Protein AF-A0A6D0ILK8-F1 (afdb_monomer)

Nearest PDB structures (foldseek):
  7r7j-assembly2_B  TM=9.935E-01  e=6.816E-37  Escherichia coli K-12
  7r7j-assembly1_A  TM=9.825E-01  e=2.940E-36  Escherichia coli K-12
  8h5y-assembly1_B  TM=9.331E-01  e=1.723E-33  Escherichia coli K-12
  6jde-assembly1_B  TM=9.363E-01  e=9.953E-33  Escherichia coli K-12
  8h5z-assembly2_A  TM=9.338E-01  e=3.205E-32  Escherichia coli K-12

InterPro domains:
  IPR011332 Zinc-binding ribosomal protein [SSF57829] (41-83)

Foldseek 3Di:
DQPVPPDDDDFDADADPVRHGLFTDFFAAPDWDADPVRDIDGHGDTLDFDADPPPRDTHGPPDQAGPPPRHGGDAPVNVLVVQVVDPQKDKAQFPDKDWDWDADPQGIKIKIWTAHPVGDIAIDMFHCPDPVSVVCCCVVPVSVFFRYRPDDQDDDHSVSCNVVCSRTDAASMWMWGDDPPHTDTDDGHHPDDDDDDHRPDDDD

Structure (mmCIF, N/CA/C/O backbone):
data_AF-A0A6D0ILK8-F1
#
_entry.id   AF-A0A6D0ILK8-F1
#
loop_
_atom_site.group_PDB
_atom_site.id
_atom_site.type_symbol
_atom_site.label_atom_id
_atom_site.label_alt_id
_atom_site.label_comp_id
_atom_site.label_asym_id
_atom_site.label_entity_id
_atom_site.label_seq_id
_atom_site.pdbx_PDB_ins_code
_atom_site.Cartn_x
_atom_site.Cartn_y
_atom_site.Cartn_z
_atom_site.occupancy
_atom_site.B_iso_or_equiv
_atom_site.auth_seq_id
_atom_site.auth_comp_id
_atom_site.auth_asym_id
_atom_site.auth_atom_id
_atom_site.pdbx_PDB_model_num
ATOM 1 N N . PHE A 1 1 ? 6.547 -0.003 -17.389 1.00 93.75 1 PHE A N 1
ATOM 2 C CA . PHE A 1 1 ? 8.018 -0.143 -17.449 1.00 93.75 1 PHE A CA 1
ATOM 3 C C . PHE A 1 1 ? 8.572 -0.410 -16.060 1.00 93.75 1 PHE A C 1
ATOM 5 O O . PHE A 1 1 ? 7.938 -0.011 -15.090 1.00 93.75 1 PHE A O 1
ATOM 12 N N . CYS A 1 2 ? 9.712 -1.094 -15.958 1.00 95.44 2 CYS A N 1
ATOM 13 C CA . CYS A 1 2 ? 10.433 -1.240 -14.693 1.00 95.44 2 CYS A CA 1
ATOM 14 C C . CYS A 1 2 ? 11.094 0.094 -14.301 1.00 95.44 2 CYS A C 1
ATOM 16 O O . CYS A 1 2 ? 11.883 0.601 -15.096 1.00 95.44 2 CYS A O 1
ATOM 18 N N . PRO A 1 3 ? 10.836 0.646 -13.103 1.00 93.94 3 PRO A N 1
ATOM 19 C CA . PRO A 1 3 ? 11.498 1.865 -12.634 1.00 93.94 3 PRO A CA 1
ATOM 20 C C . PRO A 1 3 ? 13.011 1.726 -12.437 1.00 93.94 3 PRO A C 1
ATOM 22 O O . PRO A 1 3 ? 13.712 2.726 -12.504 1.00 93.94 3 PRO A O 1
ATOM 25 N N . ALA A 1 4 ? 13.514 0.509 -12.197 1.00 94.25 4 ALA A N 1
ATOM 26 C CA . ALA A 1 4 ? 14.945 0.276 -12.006 1.00 94.25 4 ALA A CA 1
ATOM 27 C C . ALA A 1 4 ? 15.702 0.124 -13.332 1.00 94.25 4 ALA A C 1
ATOM 29 O O . ALA A 1 4 ? 16.722 0.769 -13.533 1.00 94.25 4 ALA A O 1
ATOM 30 N N . CYS A 1 5 ? 15.208 -0.723 -14.241 1.00 95.19 5 CYS A N 1
ATOM 31 C CA . CYS A 1 5 ? 15.956 -1.101 -15.446 1.00 95.19 5 CYS A CA 1
ATOM 32 C C . CYS A 1 5 ? 15.309 -0.703 -16.775 1.00 95.19 5 CYS A C 1
ATOM 34 O O . CYS A 1 5 ? 15.810 -1.062 -17.835 1.00 95.19 5 CYS A O 1
ATOM 36 N N . GLY A 1 6 ? 14.150 -0.046 -16.751 1.00 95.50 6 GLY A N 1
ATOM 37 C CA . GLY A 1 6 ? 13.453 0.380 -17.965 1.00 95.50 6 GLY A CA 1
ATOM 38 C C . GLY A 1 6 ? 12.778 -0.740 -18.767 1.00 95.50 6 GLY A C 1
ATOM 39 O O . GLY A 1 6 ? 12.096 -0.438 -19.739 1.00 95.50 6 GLY A O 1
ATOM 40 N N . PHE A 1 7 ? 12.877 -2.015 -18.368 1.00 96.81 7 PHE A N 1
ATOM 41 C CA . PHE A 1 7 ? 12.281 -3.126 -19.122 1.00 96.81 7 PHE A CA 1
ATOM 42 C C . PHE A 1 7 ? 10.752 -2.992 -19.292 1.00 96.81 7 PHE A C 1
ATOM 44 O O . PHE A 1 7 ? 10.008 -2.695 -18.339 1.00 96.81 7 PHE A O 1
ATOM 51 N N . ALA A 1 8 ? 10.272 -3.250 -20.511 1.00 95.81 8 ALA A N 1
ATOM 52 C CA . ALA A 1 8 ? 8.857 -3.274 -20.869 1.00 95.81 8 ALA A CA 1
ATOM 53 C C . ALA A 1 8 ? 8.210 -4.597 -20.421 1.00 95.81 8 ALA A C 1
ATOM 55 O O . ALA A 1 8 ? 8.185 -5.586 -21.144 1.00 95.81 8 ALA A O 1
ATOM 56 N N . ASN A 1 9 ? 7.711 -4.618 -19.185 1.00 95.94 9 ASN A N 1
ATOM 57 C CA . ASN A 1 9 ? 7.067 -5.794 -18.603 1.00 95.94 9 ASN A CA 1
ATOM 58 C C . ASN A 1 9 ? 5.689 -6.068 -19.218 1.00 95.94 9 ASN A C 1
ATOM 60 O O . ASN A 1 9 ? 4.945 -5.125 -19.492 1.00 95.94 9 ASN A O 1
ATOM 64 N N . THR A 1 10 ? 5.322 -7.349 -19.316 1.00 95.38 10 THR A N 1
ATOM 65 C CA . THR A 1 10 ? 3.972 -7.784 -19.702 1.00 95.38 10 THR A CA 1
ATOM 66 C C . THR A 1 10 ? 3.293 -8.447 -18.508 1.00 95.38 10 THR A C 1
ATOM 68 O O . THR A 1 10 ? 3.680 -9.533 -18.072 1.00 95.38 10 THR A O 1
ATOM 71 N N . PHE A 1 11 ? 2.270 -7.783 -17.969 1.00 95.19 11 PHE A N 1
ATOM 72 C CA . PHE A 1 11 ? 1.507 -8.246 -16.811 1.00 95.19 11 PHE A CA 1
ATOM 73 C C . PHE A 1 11 ? 0.012 -8.275 -17.109 1.00 95.19 11 PHE A C 1
ATOM 75 O O . PHE A 1 11 ? -0.487 -7.467 -17.889 1.00 95.19 11 PHE A O 1
ATOM 82 N N . TRP A 1 12 ? -0.714 -9.148 -16.409 1.00 94.75 12 TRP A N 1
ATOM 83 C CA . TRP A 1 12 ? -2.165 -9.033 -16.302 1.00 94.75 12 TRP A CA 1
ATOM 84 C C . TRP A 1 12 ? -2.543 -7.708 -15.630 1.00 94.75 12 TRP A C 1
ATOM 86 O O . TRP A 1 12 ? -1.909 -7.292 -14.654 1.00 94.75 12 TRP A O 1
ATOM 96 N N . GLY A 1 13 ? -3.594 -7.064 -16.127 1.00 94.19 13 GLY A N 1
ATOM 97 C CA . GLY A 1 13 ? -4.082 -5.796 -15.602 1.00 94.19 13 GLY A CA 1
ATOM 98 C C . GLY A 1 13 ? -5.417 -5.381 -16.205 1.00 94.19 13 GLY A C 1
ATOM 99 O O . GLY A 1 13 ? -6.002 -6.099 -17.014 1.00 94.19 13 GLY A O 1
ATOM 100 N N . LYS A 1 14 ? -5.896 -4.217 -15.778 1.00 94.38 14 LYS A N 1
ATOM 101 C CA . LYS A 1 14 ? -7.104 -3.556 -16.267 1.00 94.38 14 LYS A CA 1
ATOM 102 C C . LYS A 1 14 ? -6.731 -2.183 -16.798 1.00 94.38 14 LYS A C 1
ATOM 104 O O . LYS A 1 14 ? -5.982 -1.447 -16.152 1.00 94.38 14 LYS A O 1
ATOM 109 N N . THR A 1 15 ? -7.299 -1.829 -17.938 1.00 93.44 15 THR A N 1
ATOM 110 C CA . THR A 1 15 ? -7.186 -0.499 -18.532 1.00 93.44 15 THR A CA 1
ATOM 111 C C . THR A 1 15 ? -8.570 0.101 -18.715 1.00 93.44 15 THR A C 1
ATOM 113 O O . THR A 1 15 ? -9.569 -0.616 -18.812 1.00 93.44 15 THR A O 1
ATOM 116 N N . THR A 1 16 ? -8.632 1.423 -18.766 1.00 90.62 16 THR A N 1
ATOM 117 C CA . THR A 1 16 ? -9.786 2.151 -19.285 1.00 90.62 16 THR A CA 1
ATOM 118 C C . THR A 1 16 ? -9.932 1.904 -20.792 1.00 90.62 16 THR A C 1
ATOM 120 O O . THR A 1 16 ? -9.053 1.316 -21.431 1.00 90.62 16 THR A O 1
ATOM 123 N N . ALA A 1 17 ? -11.044 2.358 -21.377 1.00 91.94 17 ALA A N 1
ATOM 124 C CA . ALA A 1 17 ? -11.301 2.216 -22.813 1.00 91.94 17 ALA A CA 1
ATOM 125 C C . ALA A 1 17 ? -10.267 2.952 -23.690 1.00 91.94 17 ALA A C 1
ATOM 127 O O . ALA A 1 17 ? -9.957 2.495 -24.785 1.00 91.94 17 ALA A O 1
ATOM 128 N N . ASP A 1 18 ? -9.705 4.057 -23.197 1.00 91.62 18 ASP A N 1
ATOM 129 C CA . ASP A 1 18 ? -8.634 4.839 -23.829 1.00 91.62 18 ASP A CA 1
ATOM 130 C C . ASP A 1 18 ? -7.224 4.267 -23.582 1.00 91.62 18 ASP A C 1
ATOM 132 O O . ASP A 1 18 ? -6.240 4.832 -24.051 1.00 91.62 18 ASP A O 1
ATOM 136 N N . GLY A 1 19 ? -7.105 3.140 -22.871 1.00 86.38 19 GLY A N 1
ATOM 137 C CA . GLY A 1 19 ? -5.829 2.458 -22.628 1.00 86.38 19 GLY A CA 1
ATOM 138 C C . GLY A 1 19 ? -5.056 2.946 -21.400 1.00 86.38 19 GLY A C 1
ATOM 139 O O . GLY A 1 19 ? -3.963 2.444 -21.131 1.00 86.38 19 GLY A O 1
ATOM 14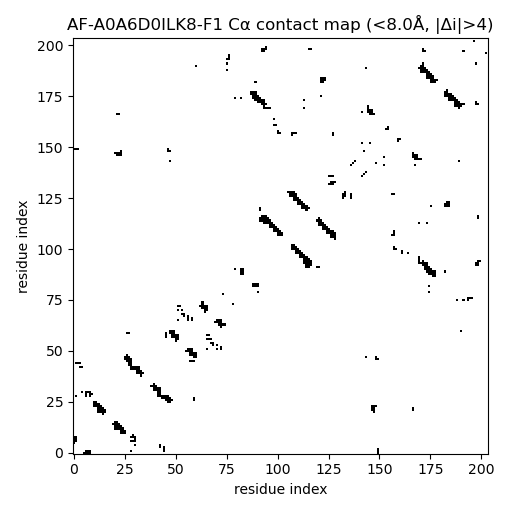0 N N . THR A 1 20 ? -5.613 3.870 -20.614 1.00 88.50 20 THR A N 1
ATOM 141 C CA . THR A 1 20 ? -5.023 4.303 -19.342 1.00 88.50 20 THR A CA 1
ATOM 142 C C . THR A 1 20 ? -5.071 3.165 -18.317 1.00 88.50 20 THR A C 1
ATOM 144 O O . THR A 1 20 ? -6.076 2.470 -18.166 1.00 88.50 20 THR A O 1
ATOM 147 N N . LEU A 1 21 ? -3.967 2.935 -17.602 1.00 89.81 21 LEU A N 1
ATOM 148 C CA . LEU A 1 21 ? -3.854 1.826 -16.655 1.00 89.81 21 LEU A CA 1
ATOM 149 C C . LEU A 1 21 ? -4.679 2.083 -15.384 1.00 89.81 21 LEU A C 1
ATOM 151 O O . LEU A 1 21 ? -4.457 3.073 -14.692 1.00 89.81 21 LEU A O 1
ATOM 155 N N . ILE A 1 22 ? -5.585 1.159 -15.054 1.00 91.06 22 ILE A N 1
ATOM 156 C CA . ILE A 1 22 ? -6.386 1.178 -13.819 1.00 91.06 22 ILE A CA 1
ATOM 157 C C . ILE A 1 22 ? -5.681 0.379 -12.717 1.00 91.06 22 ILE A C 1
ATOM 159 O O . ILE A 1 22 ? -5.600 0.812 -11.570 1.00 91.06 22 ILE A O 1
ATOM 163 N N . GLU A 1 23 ? -5.190 -0.815 -13.054 1.00 93.94 23 GLU A N 1
ATOM 164 C CA . GLU A 1 23 ? -4.586 -1.756 -12.107 1.00 93.94 23 GLU A CA 1
ATOM 165 C C . GLU A 1 23 ? -3.713 -2.765 -12.854 1.00 93.94 23 GLU A C 1
ATOM 167 O O . GLU A 1 23 ? -4.048 -3.164 -13.969 1.00 93.94 23 GLU A O 1
ATOM 172 N N . HIS A 1 24 ? -2.619 -3.226 -12.249 1.00 94.25 24 HIS A N 1
ATOM 173 C CA . HIS A 1 24 ? -1.888 -4.392 -12.748 1.00 94.25 24 HIS A CA 1
ATOM 174 C C . HIS A 1 24 ? -1.421 -5.297 -11.609 1.00 94.25 24 HIS A C 1
ATOM 176 O O . HIS A 1 24 ? -1.224 -4.863 -10.475 1.00 94.25 24 HIS A O 1
ATOM 182 N N . PHE A 1 25 ? -1.209 -6.568 -11.939 1.00 92.50 25 PHE A N 1
ATOM 183 C CA . PHE A 1 25 ? -0.941 -7.638 -10.971 1.00 92.50 25 PHE A CA 1
ATOM 184 C C . PHE A 1 25 ? 0.501 -8.165 -11.035 1.00 92.50 25 PHE A C 1
ATOM 186 O O . PHE A 1 25 ? 0.823 -9.216 -10.485 1.00 92.50 25 PHE A O 1
ATOM 193 N N . GLY A 1 26 ? 1.389 -7.436 -11.713 1.00 93.19 26 GLY A N 1
ATOM 194 C CA . GLY A 1 26 ? 2.818 -7.747 -11.747 1.00 93.19 26 GLY A CA 1
ATOM 195 C C . GLY A 1 26 ? 3.465 -7.634 -10.365 1.00 93.19 26 GLY A C 1
ATOM 196 O O . GLY A 1 26 ? 3.245 -6.648 -9.664 1.00 93.19 26 GLY A O 1
ATOM 197 N N . ARG A 1 27 ? 4.276 -8.632 -9.983 1.00 93.25 27 ARG A N 1
ATOM 198 C CA . ARG A 1 27 ? 4.974 -8.682 -8.680 1.00 93.25 27 ARG A CA 1
ATOM 199 C C . ARG A 1 27 ? 6.462 -8.333 -8.776 1.00 93.25 27 ARG A C 1
ATOM 201 O O . ARG A 1 27 ? 6.958 -7.571 -7.952 1.00 93.25 27 ARG A O 1
ATOM 208 N N . ARG A 1 28 ? 7.164 -8.816 -9.806 1.00 94.44 28 ARG A N 1
ATOM 209 C CA . ARG A 1 28 ? 8.604 -8.591 -10.040 1.00 94.4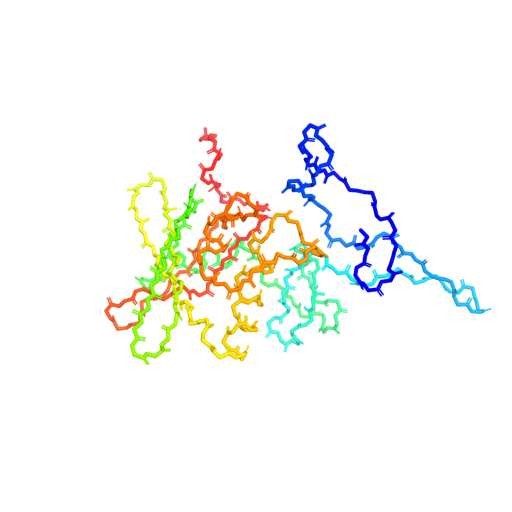4 28 ARG A CA 1
ATOM 210 C C . ARG A 1 28 ? 8.875 -8.292 -11.513 1.00 94.44 28 ARG A C 1
ATOM 212 O O . ARG A 1 28 ? 8.144 -8.772 -12.376 1.00 94.44 28 ARG A O 1
ATOM 219 N N . CYS A 1 29 ? 9.914 -7.509 -11.792 1.00 96.06 29 CYS A N 1
ATOM 220 C CA . CYS A 1 29 ? 10.396 -7.288 -13.152 1.00 96.06 29 CYS A CA 1
ATOM 221 C C . CYS A 1 29 ? 10.798 -8.607 -13.849 1.00 96.06 29 CYS A C 1
ATOM 223 O O . CYS A 1 29 ? 11.459 -9.459 -13.261 1.00 96.06 29 CYS A O 1
ATOM 225 N N . GLN A 1 30 ? 10.416 -8.760 -15.115 1.00 95.81 30 GLN A N 1
ATOM 226 C CA . GLN A 1 30 ? 10.742 -9.886 -16.000 1.00 95.81 30 GLN A CA 1
ATOM 227 C C . GLN A 1 30 ? 12.017 -9.648 -16.829 1.00 95.81 30 GLN A C 1
ATOM 229 O O . GLN A 1 30 ? 12.449 -10.539 -17.554 1.00 95.81 30 GLN A O 1
ATOM 234 N N . GLY A 1 31 ? 12.604 -8.451 -16.742 1.00 95.44 31 GLY A N 1
ATOM 235 C CA . GLY A 1 31 ? 13.839 -8.113 -17.442 1.00 95.44 31 GLY A CA 1
ATOM 236 C C . GLY A 1 31 ? 15.040 -8.845 -16.851 1.00 95.44 31 GLY A C 1
ATOM 237 O O . GLY A 1 31 ? 15.126 -9.021 -15.634 1.00 95.44 31 GLY A O 1
ATOM 238 N N . TRP A 1 32 ? 15.969 -9.231 -17.715 1.00 94.62 32 TRP A N 1
ATOM 239 C CA . TRP A 1 32 ? 17.253 -9.822 -17.364 1.00 94.62 32 TRP A CA 1
ATOM 240 C C . TRP A 1 32 ? 18.365 -9.141 -18.159 1.00 94.62 32 TRP A C 1
ATOM 242 O O . TRP A 1 32 ? 18.107 -8.541 -19.205 1.00 94.62 32 TRP A O 1
ATOM 252 N N . PHE A 1 33 ? 19.579 -9.227 -17.638 1.00 92.44 33 PHE A N 1
ATOM 253 C CA . PHE A 1 33 ? 20.797 -8.713 -18.254 1.00 92.44 33 PHE A CA 1
ATOM 254 C C . PHE A 1 33 ? 21.815 -9.846 -18.289 1.00 92.44 33 PHE A C 1
ATOM 256 O O . PHE A 1 33 ? 21.743 -10.760 -17.467 1.00 92.44 33 PHE A O 1
ATOM 263 N N . GLU A 1 34 ? 22.716 -9.803 -19.257 1.00 93.88 34 GLU A N 1
ATOM 264 C CA . GLU A 1 34 ? 23.834 -10.734 -19.375 1.00 93.88 34 GLU A CA 1
ATOM 265 C C . GLU A 1 34 ? 25.112 -9.921 -19.180 1.00 93.88 34 GLU A C 1
ATOM 267 O O . GLU A 1 34 ? 25.230 -8.845 -19.775 1.00 93.88 34 GLU A O 1
ATOM 272 N N . ASP A 1 35 ? 25.998 -10.374 -18.295 1.00 90.81 35 ASP A N 1
ATOM 273 C CA . ASP A 1 35 ? 27.327 -9.779 -18.151 1.00 90.81 35 ASP A CA 1
ATOM 274 C C . ASP A 1 35 ? 28.285 -10.283 -19.246 1.00 90.81 35 ASP A C 1
ATOM 276 O O . ASP A 1 35 ? 27.944 -11.161 -20.044 1.00 90.81 35 ASP A O 1
ATOM 280 N N . ASP A 1 36 ? 29.489 -9.709 -19.298 1.00 91.50 36 ASP A N 1
ATOM 281 C CA . ASP A 1 36 ? 30.505 -10.061 -20.299 1.00 91.50 36 ASP A CA 1
ATOM 282 C C . ASP A 1 36 ? 30.983 -11.527 -20.180 1.00 91.50 36 ASP A C 1
ATOM 284 O O . ASP A 1 36 ? 31.518 -12.082 -21.141 1.00 91.50 36 ASP A O 1
ATOM 288 N N . ASP A 1 37 ? 30.748 -12.170 -19.029 1.00 92.56 37 ASP A N 1
ATOM 289 C CA . ASP A 1 37 ? 31.074 -13.572 -18.750 1.00 92.56 37 ASP A CA 1
ATOM 290 C C . ASP A 1 37 ? 29.920 -14.536 -19.115 1.00 92.56 37 ASP A C 1
ATOM 292 O O . ASP A 1 37 ? 30.038 -15.755 -18.952 1.00 92.56 37 ASP A O 1
ATOM 296 N N . GLY A 1 38 ? 28.801 -14.018 -19.638 1.00 91.50 38 GLY A N 1
ATOM 297 C CA . GLY A 1 38 ? 27.624 -14.800 -20.023 1.00 91.50 38 GLY A CA 1
ATOM 298 C C . GLY A 1 38 ? 26.684 -15.144 -18.861 1.00 91.50 38 GLY A C 1
ATOM 299 O O . GLY A 1 38 ? 25.748 -15.937 -19.032 1.00 91.50 38 GLY A O 1
ATOM 300 N N . HIS A 1 39 ? 26.891 -14.583 -17.666 1.00 91.94 39 HIS A N 1
ATOM 301 C CA . HIS A 1 39 ? 25.982 -14.780 -16.542 1.00 91.94 39 HIS A CA 1
ATOM 302 C C . HIS A 1 39 ? 24.720 -13.947 -16.724 1.00 91.94 39 HIS A C 1
ATOM 304 O O . HIS A 1 39 ? 24.756 -12.728 -16.886 1.00 91.94 39 HIS A O 1
ATOM 310 N N . ARG A 1 40 ? 23.567 -14.615 -16.631 1.00 93.50 40 ARG A N 1
ATOM 311 C CA . ARG A 1 40 ? 22.262 -13.955 -16.685 1.00 93.50 40 ARG A CA 1
ATOM 312 C C . ARG A 1 40 ? 21.751 -13.619 -15.298 1.00 93.50 40 ARG A C 1
ATOM 314 O O . ARG A 1 40 ? 21.506 -14.516 -14.492 1.00 93.50 40 ARG A O 1
ATOM 321 N N . GLU A 1 41 ? 21.460 -12.345 -15.078 1.00 92.44 41 GLU A N 1
ATOM 322 C CA . GLU A 1 41 ? 20.827 -11.858 -13.860 1.00 92.44 41 GLU A CA 1
ATOM 323 C C . GLU A 1 41 ? 19.461 -11.236 -14.161 1.00 92.44 41 GLU A C 1
ATOM 325 O O . GLU A 1 41 ? 19.311 -10.365 -15.017 1.00 92.44 41 GLU A O 1
ATOM 330 N N . GLN A 1 42 ? 18.432 -11.675 -13.435 1.00 94.00 42 GLN A N 1
ATOM 331 C CA . GLN A 1 42 ? 17.108 -11.064 -13.499 1.00 94.00 42 GLN A CA 1
ATOM 332 C C . GLN A 1 42 ? 17.057 -9.815 -12.615 1.00 94.00 42 GLN A C 1
ATOM 334 O O . GLN A 1 42 ? 17.343 -9.895 -11.420 1.00 94.00 42 GLN A O 1
ATOM 339 N N . CYS A 1 43 ? 16.528 -8.717 -13.159 1.00 94.81 43 CYS A N 1
ATOM 340 C CA . CYS A 1 43 ? 16.219 -7.504 -12.408 1.00 94.81 43 CYS A CA 1
ATOM 341 C C . CYS A 1 43 ? 15.509 -7.821 -11.080 1.00 94.81 43 CYS A C 1
ATOM 343 O O . CYS A 1 43 ? 14.560 -8.615 -10.997 1.00 94.81 43 CYS A O 1
ATOM 345 N N . ASP A 1 44 ? 15.985 -7.204 -10.010 1.00 92.12 44 ASP A N 1
ATOM 346 C CA . ASP A 1 44 ? 15.532 -7.462 -8.650 1.00 92.12 44 ASP A CA 1
ATOM 347 C C . ASP A 1 44 ? 14.369 -6.562 -8.209 1.00 92.12 44 ASP A C 1
ATOM 349 O O . ASP A 1 44 ? 13.778 -6.813 -7.157 1.00 92.12 44 ASP A O 1
ATOM 353 N N . PHE A 1 45 ? 13.988 -5.582 -9.039 1.00 93.44 45 PHE A N 1
ATOM 354 C CA . PHE A 1 45 ? 12.891 -4.665 -8.757 1.00 93.44 45 PHE A CA 1
ATOM 355 C C . PHE A 1 45 ? 11.572 -5.408 -8.528 1.00 93.44 45 PHE A C 1
ATOM 357 O O . PHE A 1 45 ? 11.083 -6.157 -9.391 1.00 93.44 45 PHE A O 1
ATOM 364 N N . ARG A 1 46 ? 10.958 -5.138 -7.375 1.00 93.12 46 ARG A N 1
ATOM 365 C CA . ARG A 1 46 ? 9.660 -5.679 -6.980 1.00 93.12 46 ARG A CA 1
ATOM 366 C C . ARG A 1 46 ? 8.598 -4.591 -7.021 1.00 93.12 46 ARG A C 1
ATOM 368 O O . ARG A 1 46 ? 8.669 -3.578 -6.340 1.00 93.12 46 ARG A O 1
ATOM 375 N N . PHE A 1 47 ? 7.563 -4.849 -7.806 1.00 93.50 47 PHE A N 1
ATOM 376 C CA . PHE A 1 47 ? 6.333 -4.063 -7.808 1.00 93.50 47 PHE A CA 1
ATOM 377 C C . PHE A 1 47 ? 5.514 -4.323 -6.540 1.00 93.50 47 PHE A C 1
ATOM 379 O O . PHE A 1 47 ? 4.839 -3.431 -6.030 1.00 93.50 47 PHE A O 1
ATOM 386 N N . ARG A 1 48 ? 5.576 -5.554 -6.025 1.00 92.38 48 ARG A N 1
ATOM 387 C CA . ARG A 1 48 ? 4.884 -5.990 -4.815 1.00 92.38 48 ARG A CA 1
ATOM 388 C C . ARG A 1 48 ? 5.826 -6.833 -3.973 1.00 92.38 48 ARG A C 1
ATOM 390 O O . ARG A 1 48 ? 6.436 -7.770 -4.485 1.00 92.38 48 ARG A O 1
ATOM 397 N N . PHE A 1 49 ? 5.938 -6.502 -2.694 1.00 91.31 49 PHE A N 1
ATOM 398 C CA . PHE A 1 49 ? 6.861 -7.170 -1.792 1.00 91.31 49 PHE A CA 1
ATOM 399 C C . PHE A 1 49 ? 6.377 -7.118 -0.346 1.00 91.31 49 PHE A C 1
ATOM 401 O O . PHE A 1 49 ? 5.521 -6.311 0.015 1.00 91.31 49 PHE A O 1
ATOM 408 N N . LYS A 1 50 ? 6.977 -7.972 0.480 1.00 88.19 50 LYS A N 1
ATOM 409 C CA . LYS A 1 50 ? 6.966 -7.858 1.939 1.00 88.19 50 LYS A CA 1
ATOM 410 C C . LYS A 1 50 ? 8.391 -7.687 2.445 1.00 88.19 50 LYS A C 1
ATOM 412 O O . LYS A 1 50 ? 9.321 -8.273 1.890 1.00 88.19 50 LYS A O 1
ATOM 417 N N . ASN A 1 51 ? 8.562 -6.890 3.491 1.00 89.31 51 ASN A N 1
ATOM 418 C CA . ASN A 1 51 ? 9.876 -6.662 4.080 1.00 89.31 51 ASN A CA 1
ATOM 419 C C . ASN A 1 51 ? 10.233 -7.779 5.055 1.00 89.31 51 ASN A C 1
ATOM 421 O O . ASN A 1 51 ? 9.383 -8.285 5.790 1.00 89.31 51 ASN A O 1
ATOM 425 N N . CYS A 1 52 ? 11.509 -8.149 5.082 1.00 90.38 52 CYS A N 1
ATOM 426 C CA . CYS A 1 52 ? 12.025 -9.006 6.134 1.00 90.38 52 CYS A CA 1
ATOM 427 C C . CYS A 1 52 ? 12.027 -8.241 7.468 1.00 90.38 52 CYS A C 1
ATOM 429 O O . CYS A 1 52 ? 12.618 -7.165 7.534 1.00 90.38 52 CYS A O 1
ATOM 431 N N . PRO A 1 53 ? 11.471 -8.795 8.557 1.00 87.19 53 PRO A N 1
ATOM 432 C CA . PRO A 1 53 ? 11.486 -8.120 9.855 1.00 87.19 53 PRO A CA 1
ATOM 433 C C . PRO A 1 53 ? 12.894 -8.000 10.466 1.00 87.19 53 PRO A C 1
ATOM 435 O O . PRO A 1 53 ? 13.080 -7.231 11.402 1.00 87.19 53 PRO A O 1
ATOM 438 N N . GLN A 1 54 ? 13.878 -8.757 9.964 1.00 91.12 54 GLN A N 1
ATOM 439 C CA . GLN A 1 54 ? 15.240 -8.779 10.502 1.00 91.12 54 GLN A CA 1
ATOM 440 C C . GLN A 1 54 ? 16.214 -7.891 9.719 1.00 91.12 54 GLN A C 1
ATOM 442 O O . GLN A 1 54 ? 16.972 -7.144 10.326 1.00 91.12 54 GLN A O 1
ATOM 447 N N . CYS A 1 55 ? 16.217 -7.975 8.386 1.00 92.75 55 CYS A N 1
ATOM 448 C CA . CYS A 1 55 ? 17.158 -7.228 7.537 1.00 92.75 55 CYS A CA 1
ATOM 449 C C . CYS A 1 55 ? 16.484 -6.183 6.639 1.00 92.75 55 CYS A C 1
ATOM 451 O O . CYS A 1 55 ? 17.166 -5.497 5.889 1.00 92.75 55 CYS A O 1
ATOM 453 N N . ASN A 1 56 ? 15.153 -6.062 6.692 1.00 88.94 56 ASN A N 1
ATOM 454 C CA . ASN A 1 56 ? 14.357 -5.155 5.862 1.00 88.94 56 ASN A CA 1
ATOM 455 C C . ASN A 1 56 ? 14.453 -5.391 4.340 1.00 88.94 56 ASN A C 1
ATOM 457 O O . ASN A 1 56 ? 13.939 -4.592 3.564 1.00 88.94 56 ASN A O 1
ATOM 461 N N . ALA A 1 57 ? 15.048 -6.505 3.906 1.00 91.81 57 ALA A N 1
ATOM 462 C CA . ALA A 1 57 ? 15.087 -6.899 2.504 1.00 91.81 57 ALA A CA 1
ATOM 463 C C . ALA A 1 57 ? 13.681 -7.058 1.909 1.00 91.81 57 ALA A C 1
ATOM 465 O O . ALA A 1 57 ? 12.792 -7.657 2.532 1.00 91.81 57 ALA A O 1
ATOM 466 N N . GLU A 1 58 ? 13.506 -6.604 0.669 1.00 91.94 58 GLU A N 1
ATOM 467 C CA . GLU A 1 58 ? 12.276 -6.797 -0.096 1.00 91.94 58 GLU A CA 1
ATOM 468 C C . GLU A 1 58 ? 12.187 -8.240 -0.606 1.00 91.94 58 GLU A C 1
ATOM 470 O O . GLU A 1 58 ? 13.045 -8.736 -1.343 1.00 91.94 58 GLU A O 1
ATOM 475 N N . ASN A 1 59 ? 11.120 -8.931 -0.223 1.00 91.38 59 ASN A N 1
ATOM 476 C CA . ASN A 1 59 ? 10.865 -10.316 -0.591 1.00 91.38 59 ASN A CA 1
ATOM 477 C C . ASN A 1 59 ? 9.568 -10.434 -1.382 1.00 91.38 59 ASN A C 1
ATOM 479 O O . ASN A 1 59 ? 8.664 -9.616 -1.234 1.00 91.38 59 ASN A O 1
ATOM 483 N N . ASP A 1 60 ? 9.461 -11.475 -2.211 1.00 89.25 60 ASP A N 1
ATOM 484 C CA . ASP A 1 60 ? 8.177 -11.798 -2.836 1.00 89.25 60 ASP A CA 1
ATOM 485 C C . ASP A 1 60 ? 7.106 -11.997 -1.747 1.00 89.25 60 ASP A C 1
ATOM 487 O O . ASP A 1 60 ? 7.402 -12.534 -0.675 1.00 89.25 60 ASP A O 1
ATOM 491 N N . ILE A 1 61 ? 5.868 -11.566 -1.996 1.00 85.88 61 ILE A N 1
ATOM 492 C CA . ILE A 1 61 ? 4.776 -11.702 -1.019 1.00 85.88 61 ILE A CA 1
ATOM 493 C C . ILE A 1 61 ? 4.575 -13.177 -0.625 1.00 85.88 61 ILE A C 1
ATOM 495 O O . ILE A 1 61 ? 4.322 -13.469 0.547 1.00 85.88 61 ILE A O 1
ATOM 499 N N . ALA A 1 62 ? 4.796 -14.112 -1.554 1.00 84.81 62 ALA A N 1
ATOM 500 C CA . ALA A 1 62 ? 4.701 -15.551 -1.315 1.00 84.81 62 ALA A CA 1
ATOM 501 C C . ALA A 1 62 ? 5.988 -16.179 -0.736 1.00 84.81 62 ALA A C 1
ATOM 503 O O . ALA A 1 62 ? 6.007 -17.370 -0.418 1.00 84.81 62 ALA A O 1
ATOM 504 N N . ALA A 1 63 ? 7.077 -15.416 -0.574 1.00 89.50 63 ALA A N 1
ATOM 505 C CA . ALA A 1 63 ? 8.332 -15.950 -0.046 1.00 89.50 63 ALA A CA 1
ATOM 506 C C . ALA A 1 63 ? 8.164 -16.435 1.403 1.00 89.50 63 ALA A C 1
ATOM 508 O O . ALA A 1 63 ? 7.650 -15.715 2.259 1.00 89.50 63 ALA A O 1
ATOM 509 N N . ARG A 1 64 ? 8.637 -17.647 1.704 1.00 90.25 64 ARG A N 1
ATOM 510 C CA . ARG A 1 64 ? 8.631 -18.205 3.073 1.00 90.25 64 ARG A CA 1
ATOM 511 C C . ARG A 1 64 ? 9.896 -17.883 3.863 1.00 90.25 64 ARG A C 1
ATOM 513 O O . ARG A 1 64 ? 9.892 -17.950 5.086 1.00 90.25 64 ARG A O 1
ATOM 520 N N . ARG A 1 65 ? 10.983 -17.551 3.170 1.00 94.50 65 ARG A N 1
ATOM 521 C CA . ARG A 1 65 ? 12.281 -17.195 3.749 1.00 94.50 65 ARG A CA 1
ATOM 522 C C . ARG A 1 65 ? 12.812 -15.945 3.080 1.00 94.50 65 ARG A C 1
ATOM 524 O O . ARG A 1 65 ? 12.510 -15.686 1.914 1.00 94.50 65 ARG A O 1
ATOM 531 N N . CYS A 1 66 ? 13.570 -15.168 3.838 1.00 94.69 66 CYS A N 1
ATOM 532 C CA . CYS A 1 66 ? 14.217 -13.981 3.325 1.00 94.69 66 CYS A CA 1
ATOM 533 C C . CYS A 1 66 ? 15.317 -14.365 2.334 1.00 94.69 66 CYS A C 1
ATOM 535 O O . CYS A 1 66 ? 16.209 -15.131 2.681 1.00 94.69 66 CYS A O 1
ATOM 537 N N . ARG A 1 67 ? 15.315 -13.762 1.145 1.00 93.19 67 ARG A N 1
ATOM 538 C CA . ARG A 1 67 ? 16.343 -13.999 0.121 1.00 93.19 67 ARG A CA 1
ATOM 539 C C . ARG A 1 67 ? 17.757 -13.585 0.558 1.00 93.19 67 ARG A C 1
ATOM 541 O O . ARG A 1 67 ? 18.719 -14.104 0.019 1.00 93.19 67 ARG A O 1
ATOM 548 N N . GLU A 1 68 ? 17.867 -12.638 1.494 1.00 95.00 68 GLU A N 1
ATOM 549 C CA . GLU A 1 68 ? 19.158 -12.086 1.945 1.00 95.00 68 GLU A CA 1
ATOM 550 C C . GLU A 1 68 ? 19.698 -12.736 3.229 1.00 95.00 68 GLU A C 1
ATOM 552 O O . GLU A 1 68 ? 20.874 -13.068 3.286 1.00 95.00 68 GLU A O 1
ATOM 557 N N . CYS A 1 69 ? 18.867 -12.946 4.259 1.00 96.06 69 CYS A N 1
ATOM 558 C CA . CYS A 1 69 ? 19.317 -13.466 5.563 1.00 96.06 69 CYS A CA 1
ATOM 559 C C . CYS A 1 69 ? 18.770 -14.856 5.935 1.00 96.06 69 CYS A C 1
ATOM 561 O O . CYS A 1 69 ? 18.990 -15.310 7.052 1.00 96.06 69 CYS A O 1
ATOM 563 N N . ASP A 1 70 ? 18.020 -15.505 5.040 1.00 96.12 70 ASP A N 1
ATOM 564 C CA . ASP A 1 70 ? 17.382 -16.825 5.213 1.00 96.12 70 ASP A CA 1
ATOM 565 C C . ASP A 1 70 ? 16.377 -16.969 6.381 1.00 96.12 70 ASP A C 1
ATOM 567 O O . ASP A 1 70 ? 15.733 -18.011 6.553 1.00 96.12 70 ASP A O 1
ATOM 571 N N . THR A 1 71 ? 16.148 -15.902 7.155 1.00 95.00 71 THR A N 1
ATOM 572 C CA . THR A 1 71 ? 15.147 -15.876 8.227 1.00 95.00 71 THR A CA 1
ATOM 573 C C . THR A 1 71 ? 13.764 -16.231 7.694 1.00 95.00 71 THR A C 1
ATOM 575 O O . THR A 1 71 ? 13.322 -15.713 6.662 1.00 95.00 71 THR A O 1
ATOM 578 N N . VAL A 1 72 ? 13.064 -17.107 8.421 1.00 92.19 72 VAL A N 1
ATOM 579 C CA . VAL A 1 72 ? 11.678 -17.482 8.120 1.00 92.19 72 VAL A CA 1
ATOM 580 C C . VAL A 1 72 ? 10.806 -16.233 8.194 1.00 92.19 72 VAL A C 1
ATOM 582 O O . VAL A 1 72 ? 10.749 -15.554 9.219 1.00 92.19 72 VAL A O 1
ATOM 585 N N . LEU A 1 73 ? 10.149 -15.917 7.083 1.00 90.00 73 LEU A N 1
ATOM 586 C CA . LEU A 1 73 ? 9.226 -14.797 7.007 1.00 90.00 73 LEU A CA 1
ATOM 587 C C . LEU A 1 73 ? 7.907 -15.220 7.639 1.00 90.00 73 LEU A C 1
ATOM 589 O O . LEU A 1 73 ? 7.420 -16.321 7.389 1.00 90.00 73 LEU A O 1
ATOM 593 N N . VAL A 1 74 ? 7.343 -14.332 8.455 1.00 83.19 74 VAL A N 1
ATOM 594 C CA . VAL A 1 74 ? 6.068 -14.585 9.122 1.00 83.19 74 VAL A CA 1
ATOM 595 C C . VAL A 1 74 ? 4.991 -14.799 8.061 1.00 83.19 74 VAL A C 1
ATOM 597 O O . VAL A 1 74 ? 4.803 -13.965 7.169 1.00 83.19 74 VAL A O 1
ATOM 600 N N . ASP A 1 75 ? 4.312 -15.939 8.151 1.00 84.69 75 ASP A N 1
ATOM 601 C CA . ASP A 1 75 ? 3.171 -16.248 7.304 1.00 84.69 75 ASP A CA 1
ATOM 602 C C . ASP A 1 75 ? 1.961 -15.397 7.733 1.00 84.69 75 ASP A C 1
ATOM 604 O O . ASP A 1 75 ? 1.713 -15.255 8.939 1.00 84.69 75 ASP A O 1
ATOM 608 N N . PRO A 1 76 ? 1.205 -14.809 6.790 1.00 86.56 76 PRO A N 1
ATOM 609 C CA . PRO A 1 76 ? 0.013 -14.039 7.121 1.00 86.56 76 PRO A CA 1
ATOM 610 C C . PRO A 1 76 ? -1.001 -14.807 7.983 1.00 86.56 76 PRO A C 1
ATOM 612 O O . PRO A 1 76 ? -1.592 -14.196 8.873 1.00 86.56 76 PRO A O 1
ATOM 615 N N . ASP A 1 77 ? -1.174 -16.123 7.802 1.00 89.69 77 ASP A N 1
ATOM 616 C CA . ASP A 1 77 ? -2.097 -16.931 8.614 1.00 89.69 77 ASP A CA 1
ATOM 617 C C . ASP A 1 77 ? -1.623 -17.008 10.061 1.00 89.69 77 ASP A C 1
ATOM 619 O O . ASP A 1 77 ? -2.413 -16.827 10.991 1.00 89.69 77 ASP A O 1
ATOM 623 N N . ASP A 1 78 ? -0.330 -17.253 10.269 1.00 90.44 78 ASP A N 1
ATOM 624 C CA . ASP A 1 78 ? 0.249 -17.326 11.608 1.00 90.44 78 ASP A CA 1
ATOM 625 C C . ASP A 1 78 ? 0.176 -15.968 12.315 1.00 90.44 78 ASP A C 1
ATOM 627 O O . ASP A 1 78 ? -0.163 -15.909 13.501 1.00 90.44 78 ASP A O 1
ATOM 631 N N . MET A 1 79 ? 0.407 -14.873 11.584 1.00 90.88 79 MET A N 1
ATOM 632 C CA . MET A 1 79 ? 0.267 -13.511 12.103 1.00 90.88 79 MET A CA 1
ATOM 633 C C . MET A 1 79 ? -1.179 -13.201 12.509 1.00 90.88 79 MET A C 1
ATOM 635 O O . MET A 1 79 ? -1.418 -12.765 13.639 1.00 90.88 79 MET A O 1
ATOM 639 N N . LEU A 1 80 ? -2.153 -13.493 11.641 1.00 93.56 80 LEU A N 1
ATOM 640 C CA . LEU A 1 80 ? -3.575 -13.289 11.929 1.00 93.56 80 LEU A CA 1
ATOM 641 C C . LEU A 1 80 ? -4.031 -14.157 13.106 1.00 93.56 80 LEU A C 1
ATOM 643 O O . LEU A 1 80 ? -4.687 -13.672 14.027 1.00 93.56 80 LEU A O 1
ATOM 647 N N . LYS A 1 81 ? -3.631 -15.430 13.136 1.00 93.62 81 LYS A N 1
ATOM 648 C CA . LYS A 1 81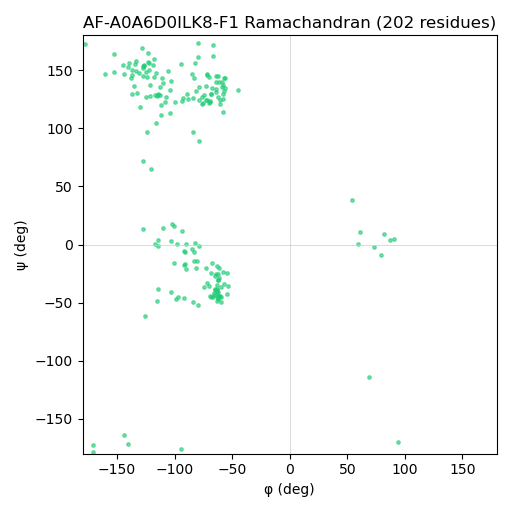 ? -3.942 -16.358 14.231 1.00 93.62 81 LYS A CA 1
ATOM 649 C C . LYS A 1 81 ? -3.330 -15.910 15.557 1.00 93.62 81 LYS A C 1
ATOM 651 O O . LYS A 1 81 ? -3.970 -16.059 16.598 1.00 93.62 81 LYS A O 1
ATOM 656 N N . ALA A 1 82 ? -2.107 -15.383 15.542 1.00 92.69 82 ALA A N 1
ATOM 657 C CA . ALA A 1 82 ? -1.469 -14.819 16.726 1.00 92.69 82 ALA A CA 1
ATOM 658 C C . ALA A 1 82 ? -2.209 -13.565 17.212 1.00 92.69 82 ALA A C 1
ATOM 660 O O . ALA A 1 82 ? -2.482 -13.454 18.406 1.00 92.69 82 ALA A O 1
ATOM 661 N N . ALA A 1 83 ? -2.597 -12.670 16.300 1.00 93.19 83 ALA A N 1
ATOM 662 C CA . ALA A 1 83 ? -3.379 -11.480 16.623 1.00 93.19 83 ALA A CA 1
ATOM 663 C C . ALA A 1 83 ? -4.747 -11.835 17.230 1.00 93.19 83 ALA A C 1
ATOM 665 O O . ALA A 1 83 ? -5.098 -11.300 18.275 1.00 93.19 83 ALA A O 1
ATOM 666 N N . LEU A 1 84 ? -5.468 -12.810 16.668 1.00 92.75 84 LEU A N 1
ATOM 667 C CA . LEU A 1 84 ? -6.769 -13.271 17.179 1.00 92.75 84 LEU A CA 1
ATOM 668 C C . LEU A 1 84 ? -6.716 -13.858 18.602 1.00 92.75 84 LEU A C 1
ATOM 670 O O . LEU A 1 84 ? -7.742 -13.949 19.271 1.00 92.75 84 LEU A O 1
ATOM 674 N N . ARG A 1 85 ? -5.539 -14.279 19.082 1.00 93.88 85 ARG A N 1
ATOM 675 C CA . ARG A 1 85 ? -5.352 -14.795 20.452 1.00 93.88 85 ARG A CA 1
ATOM 676 C C . ARG A 1 85 ? -5.152 -13.691 21.491 1.00 93.88 85 ARG A C 1
ATOM 678 O O . ARG A 1 85 ? -5.203 -13.969 22.689 1.00 93.88 85 ARG A O 1
ATOM 685 N N . LEU A 1 86 ? -4.882 -12.465 21.054 1.00 92.31 86 LEU 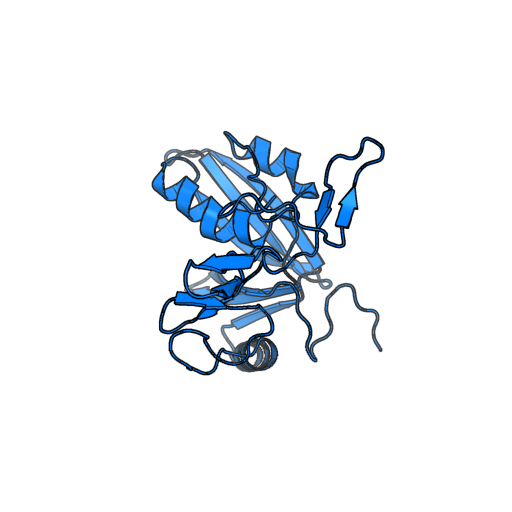A N 1
ATOM 686 C CA . LEU A 1 86 ? -4.574 -11.335 21.920 1.00 92.31 86 LEU A CA 1
ATOM 687 C C . LEU A 1 86 ? -5.854 -10.559 22.233 1.00 92.31 86 LEU A C 1
ATOM 689 O O . LEU A 1 86 ? -6.564 -10.125 21.334 1.00 92.31 86 LEU A O 1
ATOM 693 N N . LYS A 1 87 ? -6.134 -10.347 23.522 1.00 88.50 87 LYS A N 1
ATOM 694 C CA . LYS A 1 87 ? -7.335 -9.616 23.968 1.00 88.50 87 LYS A CA 1
ATOM 695 C C . LYS A 1 87 ? -7.306 -8.128 23.616 1.00 88.50 87 LYS A C 1
ATOM 697 O O . LYS A 1 87 ? -8.349 -7.493 23.553 1.00 88.50 87 LYS A O 1
ATOM 702 N N . ASP A 1 88 ? -6.115 -7.572 23.436 1.00 92.44 88 ASP A N 1
ATOM 703 C CA . ASP A 1 88 ? -5.876 -6.167 23.117 1.00 92.44 88 ASP A CA 1
ATOM 704 C C . ASP A 1 88 ? -5.539 -5.955 21.632 1.00 92.44 88 ASP A C 1
ATOM 706 O O . ASP A 1 88 ? -4.980 -4.917 21.263 1.00 92.44 88 ASP A O 1
ATOM 710 N N . ALA A 1 89 ? -5.846 -6.942 20.786 1.00 94.44 89 ALA A N 1
ATOM 711 C CA . ALA A 1 89 ? -5.739 -6.851 19.340 1.00 94.44 89 ALA A CA 1
ATOM 712 C C . ALA A 1 89 ? -7.121 -6.846 18.686 1.00 94.44 89 ALA A C 1
ATOM 714 O O . ALA A 1 89 ? -8.037 -7.545 19.108 1.00 94.44 89 ALA A O 1
ATOM 715 N N . LEU A 1 90 ? -7.232 -6.061 17.623 1.00 94.19 90 LEU A N 1
ATOM 716 C CA . LEU A 1 90 ? -8.366 -6.032 16.717 1.00 94.19 90 LEU A CA 1
ATOM 717 C C . LEU A 1 90 ? -7.880 -6.559 15.373 1.00 94.19 90 LEU A C 1
ATOM 719 O O . LEU A 1 90 ? -6.873 -6.080 14.852 1.00 94.19 90 LEU A O 1
ATOM 723 N N . VAL A 1 91 ? -8.595 -7.530 14.819 1.00 95.56 91 VAL A N 1
ATOM 724 C CA . VAL A 1 91 ? -8.362 -8.040 13.467 1.00 95.56 91 VAL A CA 1
ATOM 725 C C . VAL A 1 91 ? -9.609 -7.736 12.653 1.00 95.56 91 VAL A C 1
ATOM 727 O O . VAL A 1 91 ? -10.629 -8.399 12.820 1.00 95.56 91 VAL A O 1
ATOM 730 N N . LEU A 1 92 ? -9.529 -6.727 11.789 1.00 95.44 92 LEU A N 1
ATOM 731 C CA . LEU A 1 92 ? -10.588 -6.405 10.839 1.00 95.44 92 LEU A CA 1
ATOM 732 C C . LEU A 1 92 ? -10.373 -7.182 9.551 1.00 95.44 92 LEU A C 1
ATOM 734 O O . LEU A 1 92 ? -9.299 -7.127 8.946 1.00 95.44 92 LEU A O 1
ATOM 738 N N . ARG A 1 93 ? -11.430 -7.852 9.103 1.00 96.25 93 ARG A N 1
ATOM 739 C CA . ARG A 1 93 ? -11.532 -8.380 7.745 1.00 96.25 93 ARG A CA 1
ATOM 740 C C . ARG A 1 93 ? -12.036 -7.253 6.859 1.00 96.25 93 ARG A C 1
ATOM 742 O O . ARG A 1 93 ? -13.224 -6.953 6.842 1.00 96.25 93 ARG A O 1
ATOM 749 N N . CYS A 1 94 ? -11.109 -6.580 6.203 1.00 96.88 94 CYS A N 1
ATOM 750 C CA . CYS A 1 94 ? -11.362 -5.276 5.620 1.00 96.88 94 CYS A CA 1
ATOM 751 C C . CYS A 1 94 ? -12.176 -5.411 4.324 1.00 96.88 94 CYS A C 1
ATOM 753 O O . CYS A 1 94 ? -11.761 -6.076 3.373 1.00 96.88 94 CYS A O 1
ATOM 755 N N . SER A 1 95 ? -13.350 -4.786 4.308 1.00 95.69 95 SER A N 1
ATOM 756 C CA . SER A 1 95 ? -14.293 -4.762 3.183 1.00 95.69 95 SER A CA 1
ATOM 757 C C . SER A 1 95 ? -14.217 -3.457 2.388 1.00 95.69 95 SER A C 1
ATOM 759 O O . SER A 1 95 ? -14.696 -3.386 1.257 1.00 95.69 95 SER A O 1
ATOM 761 N N . GLY A 1 96 ? -13.598 -2.426 2.964 1.00 96.06 96 GLY A N 1
ATOM 762 C CA . GLY A 1 96 ? -13.458 -1.122 2.341 1.00 96.06 96 GLY A CA 1
ATOM 763 C C . GLY A 1 96 ? -12.663 -0.140 3.192 1.00 96.06 96 GLY A C 1
ATOM 764 O O . GLY A 1 96 ? -12.329 -0.390 4.351 1.00 96.06 96 GLY A O 1
ATOM 765 N N . MET A 1 97 ? -12.367 1.014 2.599 1.00 97.50 97 MET A N 1
ATOM 766 C CA . MET A 1 97 ? -11.759 2.137 3.302 1.00 97.50 97 MET A CA 1
ATOM 767 C C . MET A 1 97 ? -12.363 3.461 2.843 1.00 97.50 97 MET A C 1
ATOM 769 O O . MET A 1 97 ? -12.806 3.580 1.702 1.00 97.50 97 MET A O 1
ATOM 773 N N . SER A 1 98 ? -12.339 4.462 3.718 1.00 97.50 98 SER A N 1
ATOM 774 C CA . SER A 1 98 ? -12.702 5.842 3.402 1.00 97.50 98 SER A CA 1
ATOM 775 C C . SER A 1 98 ? -11.547 6.787 3.715 1.00 97.50 98 SER A C 1
ATOM 777 O O . SER A 1 98 ? -10.737 6.542 4.616 1.00 97.50 98 SER A O 1
ATOM 779 N N . LEU A 1 99 ? -11.473 7.874 2.951 1.00 98.19 99 LEU A N 1
ATOM 780 C CA . LEU A 1 99 ? -10.477 8.924 3.112 1.00 98.19 99 LEU A CA 1
ATOM 781 C C . LEU A 1 99 ? -11.158 10.208 3.572 1.00 98.19 99 LEU A C 1
ATOM 783 O O . LEU A 1 99 ? -12.191 10.606 3.039 1.00 98.19 99 LEU A O 1
ATOM 787 N N . GLN A 1 100 ? -10.559 10.869 4.554 1.00 98.12 100 GLN A N 1
ATOM 788 C CA . GLN A 1 100 ? -10.964 12.189 5.024 1.00 98.12 100 GLN A CA 1
ATOM 789 C C . GLN A 1 100 ? -9.717 13.036 5.202 1.00 98.12 100 GLN A C 1
ATOM 791 O O . GLN A 1 100 ? -8.727 12.564 5.756 1.00 98.12 100 GLN A O 1
ATOM 796 N N . HIS A 1 101 ? -9.750 14.288 4.774 1.00 98.00 101 HIS A N 1
ATOM 797 C CA . HIS A 1 101 ? -8.627 15.195 4.956 1.00 98.00 101 HIS A CA 1
ATOM 798 C C . HIS A 1 101 ? -9.040 16.445 5.717 1.00 98.00 101 HIS A C 1
ATOM 800 O O . HIS A 1 101 ? -10.221 16.756 5.863 1.00 98.00 101 HIS A O 1
ATOM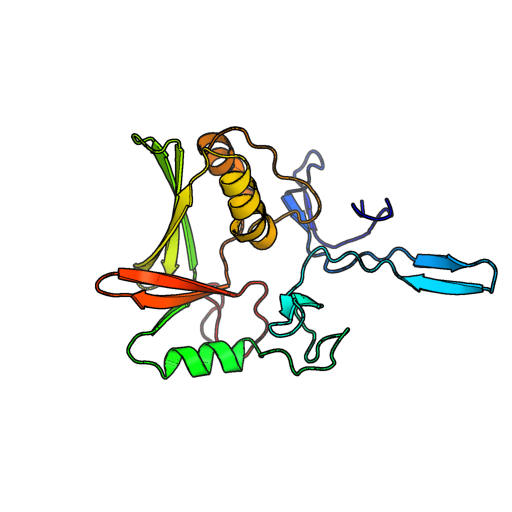 806 N N . GLY A 1 102 ? -8.041 17.172 6.192 1.00 97.25 102 GLY A N 1
ATOM 807 C CA . GLY A 1 102 ? -8.243 18.466 6.807 1.00 97.25 102 GLY A CA 1
ATOM 808 C C . GLY A 1 102 ? -6.926 19.170 7.064 1.00 97.25 102 GLY A C 1
ATOM 809 O O . GLY A 1 102 ? -5.851 18.719 6.665 1.00 97.25 102 GLY A O 1
ATOM 810 N N . HIS A 1 103 ? -7.025 20.287 7.767 1.00 97.38 103 HIS A N 1
ATOM 811 C CA . HIS A 1 103 ? -5.893 21.117 8.130 1.00 97.38 103 HIS A CA 1
ATOM 812 C C . HIS A 1 103 ? -6.054 21.566 9.582 1.00 97.38 103 HIS A C 1
ATOM 814 O O . HIS A 1 103 ? -7.169 21.800 10.043 1.00 97.38 103 HIS A O 1
ATOM 820 N N . ASP A 1 104 ? -4.951 21.648 10.315 1.00 96.56 104 ASP A N 1
ATOM 821 C CA . ASP A 1 104 ? -4.903 22.293 11.628 1.00 96.56 104 ASP A CA 1
ATOM 822 C C . ASP A 1 104 ? -3.591 23.083 11.761 1.00 96.56 104 ASP A C 1
ATOM 824 O O . ASP A 1 104 ? -2.853 23.226 10.788 1.00 96.56 104 ASP A O 1
ATOM 828 N N . GLU A 1 105 ? -3.281 23.609 12.945 1.00 95.69 105 GLU A N 1
ATOM 829 C CA . GLU A 1 105 ? -2.061 24.397 13.196 1.00 95.69 105 GLU A CA 1
ATOM 830 C C . GLU A 1 105 ? -0.759 23.671 12.810 1.00 95.69 105 GLU A C 1
ATOM 832 O O . GLU A 1 105 ? 0.253 24.307 12.526 1.00 95.69 105 GLU A O 1
ATOM 837 N N . LYS A 1 106 ? -0.771 22.332 12.780 1.00 92.94 106 LYS A N 1
ATOM 838 C CA . LYS A 1 106 ? 0.382 21.495 12.409 1.00 92.94 106 LYS A CA 1
ATOM 839 C C . LYS A 1 106 ? 0.384 21.116 10.925 1.00 92.94 106 LYS A C 1
ATOM 841 O O . LYS A 1 106 ? 1.153 20.240 10.523 1.00 92.94 106 LYS A O 1
ATOM 846 N N . GLY A 1 107 ? -0.474 21.745 10.130 1.00 96.12 107 GLY A N 1
ATOM 847 C CA . GLY A 1 107 ? -0.556 21.576 8.689 1.00 96.12 107 GLY A CA 1
ATOM 848 C C . GLY A 1 107 ? -1.579 20.539 8.232 1.00 96.12 107 GLY A C 1
ATOM 849 O O . GLY A 1 107 ? -2.394 20.017 9.006 1.00 96.12 107 GLY A O 1
ATOM 850 N N . GLU A 1 108 ? -1.504 20.225 6.942 1.00 97.81 108 GLU A N 1
ATOM 851 C CA . GLU A 1 108 ? -2.397 19.289 6.261 1.00 97.81 108 GLU A CA 1
ATOM 852 C C . GLU A 1 108 ? -2.272 17.852 6.797 1.00 97.81 108 GLU A C 1
ATOM 854 O O . GLU A 1 108 ? -1.195 17.375 7.189 1.00 97.81 108 GLU A O 1
ATOM 859 N N . TRP A 1 109 ? -3.395 17.137 6.818 1.00 98.25 109 TRP A N 1
ATOM 860 C CA . TRP A 1 109 ? -3.459 15.739 7.214 1.00 98.25 109 TRP A CA 1
ATOM 861 C C . TRP A 1 109 ? -4.494 14.949 6.415 1.00 98.25 109 TRP A C 1
ATOM 863 O O . TRP A 1 109 ? -5.505 15.486 5.968 1.00 98.25 109 TRP A O 1
ATOM 873 N N . LEU A 1 110 ? -4.257 13.641 6.321 1.00 98.38 110 LEU A N 1
ATOM 874 C CA . LEU A 1 110 ? -5.165 12.656 5.745 1.00 98.38 110 LEU A CA 1
ATOM 875 C C . LEU A 1 110 ? -5.424 11.550 6.772 1.00 98.38 110 LEU A C 1
ATOM 877 O O . LEU A 1 110 ? -4.492 10.973 7.333 1.00 98.38 110 LEU A O 1
ATOM 881 N N . LYS A 1 111 ? -6.695 11.275 7.042 1.00 98.31 111 LYS A N 1
ATOM 882 C CA . LYS A 1 111 ? -7.186 10.168 7.856 1.00 98.31 111 LYS A CA 1
ATOM 883 C C . LYS A 1 111 ? -7.743 9.097 6.928 1.00 98.31 111 LYS A C 1
ATOM 885 O O . LYS A 1 111 ? -8.527 9.397 6.030 1.00 98.31 111 LYS A O 1
ATOM 890 N N . ILE A 1 112 ? -7.356 7.858 7.189 1.00 98.44 112 ILE A N 1
ATOM 891 C CA . ILE A 1 112 ? -7.873 6.675 6.515 1.00 98.44 112 ILE A CA 1
ATOM 892 C C . ILE A 1 112 ? -8.601 5.842 7.550 1.00 98.44 112 ILE A C 1
ATOM 894 O O . ILE A 1 112 ? -8.036 5.550 8.603 1.00 98.44 112 ILE A O 1
ATOM 898 N N . THR A 1 113 ? -9.841 5.477 7.252 1.00 98.12 113 THR A N 1
ATOM 899 C CA . THR A 1 113 ? -10.641 4.581 8.087 1.00 98.12 113 THR A CA 1
ATOM 900 C C . THR A 1 113 ? -10.902 3.303 7.310 1.00 98.12 113 THR A C 1
ATOM 902 O O . THR A 1 113 ? -11.346 3.363 6.167 1.00 98.12 113 THR A O 1
ATOM 905 N N . TYR A 1 114 ? -10.610 2.164 7.923 1.00 98.12 114 TYR A N 1
ATOM 906 C CA . TYR A 1 114 ? -10.869 0.830 7.395 1.00 98.12 114 TYR A CA 1
ATOM 907 C C . TYR A 1 114 ? -12.089 0.250 8.090 1.00 98.12 114 TYR A C 1
ATOM 909 O O . TYR A 1 114 ? -12.228 0.427 9.300 1.00 98.12 114 TYR A O 1
ATOM 917 N N . TYR A 1 115 ? -12.922 -0.454 7.335 1.00 96.81 115 TYR A N 1
ATOM 918 C CA . TYR A 1 115 ? -14.170 -1.034 7.822 1.00 96.81 115 TYR A CA 1
ATOM 919 C C . TYR A 1 115 ? -14.195 -2.533 7.548 1.00 96.81 115 TYR A C 1
ATOM 921 O O . TYR A 1 115 ? -13.635 -2.985 6.543 1.00 96.81 115 TYR A O 1
ATOM 929 N N . ASP A 1 116 ? -14.848 -3.296 8.418 1.00 94.31 116 ASP A N 1
ATOM 930 C CA . ASP A 1 116 ? -15.245 -4.670 8.112 1.00 94.31 116 ASP A CA 1
ATOM 931 C C . ASP A 1 116 ? -16.687 -4.756 7.578 1.00 94.31 116 ASP A C 1
ATOM 933 O O . ASP A 1 116 ? -17.334 -3.750 7.285 1.00 94.31 116 ASP A O 1
ATOM 937 N N . GLU A 1 117 ? -17.168 -5.975 7.343 1.00 89.81 117 GLU A N 1
ATOM 938 C CA . GLU A 1 117 ? -18.537 -6.239 6.871 1.00 89.81 117 GLU A CA 1
ATOM 939 C C . GLU A 1 117 ? -19.601 -6.020 7.961 1.00 89.81 117 GLU A C 1
ATOM 941 O O . GLU A 1 117 ? -20.770 -5.821 7.634 1.00 89.81 117 GLU A O 1
ATOM 946 N N . ASP A 1 118 ? -19.200 -6.044 9.233 1.00 88.12 118 ASP A N 1
ATOM 947 C CA . ASP A 1 118 ? -20.083 -5.969 10.400 1.00 88.12 118 ASP A CA 1
ATOM 948 C C . ASP A 1 118 ? -20.167 -4.535 10.976 1.00 88.12 118 ASP A C 1
ATOM 950 O O . ASP A 1 118 ? -20.893 -4.280 11.939 1.00 88.12 118 ASP A O 1
ATOM 954 N N . GLY A 1 119 ? -19.458 -3.580 10.364 1.00 87.12 119 GLY A N 1
ATOM 955 C CA . GLY A 1 119 ? -19.466 -2.158 10.706 1.00 87.12 119 GLY A CA 1
ATOM 956 C C . GLY A 1 119 ? -18.412 -1.734 11.731 1.00 87.12 119 GLY A C 1
ATOM 957 O O . GLY A 1 119 ? -18.410 -0.569 12.130 1.00 87.12 119 GLY A O 1
ATOM 958 N N . ALA A 1 120 ? -17.513 -2.628 12.155 1.00 93.00 120 ALA A N 1
ATOM 959 C CA . ALA A 1 120 ? -16.378 -2.248 12.986 1.00 93.00 120 ALA A CA 1
ATOM 960 C C . ALA A 1 120 ? -15.347 -1.468 12.163 1.00 93.00 120 ALA A C 1
ATOM 962 O O . ALA A 1 120 ? -15.129 -1.737 10.978 1.00 93.00 120 ALA A O 1
ATOM 963 N N . ASP A 1 121 ? -14.688 -0.506 12.810 1.00 95.81 121 ASP A N 1
ATOM 964 C CA . ASP A 1 121 ? -13.726 0.365 12.152 1.00 95.81 121 ASP A CA 1
ATOM 965 C C . ASP A 1 121 ? -12.425 0.554 12.934 1.00 95.81 121 ASP A C 1
ATOM 967 O O . ASP A 1 121 ? -12.342 0.401 14.155 1.00 95.81 121 ASP A O 1
ATOM 971 N N . VAL A 1 122 ? -11.377 0.891 12.188 1.00 97.25 122 VAL A N 1
ATOM 972 C CA . VAL A 1 122 ? -10.127 1.409 12.736 1.00 97.25 122 VAL A CA 1
ATOM 973 C C . VAL A 1 122 ? -9.560 2.451 11.794 1.00 97.25 122 VAL A C 1
ATOM 975 O O . VAL A 1 122 ? -9.686 2.340 10.576 1.00 97.25 122 VAL A O 1
ATOM 978 N N . SER A 1 123 ? -8.889 3.461 12.342 1.00 97.06 123 SER A N 1
ATOM 979 C CA . SER A 1 123 ? -8.299 4.516 11.527 1.00 97.06 123 SER A CA 1
ATOM 980 C C . SER A 1 123 ? -6.826 4.758 11.815 1.00 97.06 123 SER A C 1
ATOM 982 O O . SER A 1 123 ? -6.326 4.526 12.916 1.00 97.06 123 SER A O 1
ATOM 984 N N . GLU A 1 124 ? -6.133 5.256 10.799 1.00 97.00 124 GLU A N 1
ATOM 985 C CA . GLU A 1 124 ? -4.792 5.820 10.897 1.00 97.00 124 GLU A CA 1
ATOM 986 C C . GLU A 1 124 ? -4.780 7.224 10.283 1.00 97.00 124 GLU A C 1
ATOM 988 O O . GLU A 1 124 ? -5.620 7.571 9.450 1.00 97.00 124 GLU A O 1
ATOM 993 N N . ARG A 1 125 ? -3.848 8.071 10.725 1.00 96.75 125 ARG A N 1
ATOM 994 C CA . ARG A 1 125 ? -3.741 9.459 10.264 1.00 96.75 125 ARG A CA 1
ATOM 995 C C . ARG A 1 125 ? -2.303 9.783 9.905 1.00 96.75 125 ARG A C 1
ATOM 997 O O . ARG A 1 125 ? -1.402 9.596 10.719 1.00 96.75 125 ARG A O 1
ATOM 1004 N N . PHE A 1 126 ? -2.124 10.358 8.724 1.00 97.81 126 PHE A N 1
ATOM 1005 C CA . PHE A 1 126 ? -0.853 10.855 8.222 1.00 97.81 126 PHE A CA 1
ATOM 1006 C C . PHE A 1 126 ? -0.867 12.378 8.172 1.00 97.81 126 PHE A C 1
ATOM 1008 O O . PHE A 1 126 ? -1.856 13.005 7.792 1.00 97.81 126 PHE A O 1
ATOM 1015 N N . ARG A 1 127 ? 0.250 12.980 8.573 1.00 97.75 127 ARG A N 1
ATOM 1016 C CA . ARG A 1 127 ? 0.536 14.390 8.301 1.00 97.75 127 ARG A CA 1
ATOM 1017 C C . ARG A 1 127 ? 1.159 14.498 6.915 1.00 97.75 127 ARG A C 1
ATOM 1019 O O . ARG A 1 127 ? 1.872 13.581 6.524 1.00 97.75 127 ARG A O 1
ATOM 1026 N N . LEU A 1 128 ? 0.894 15.589 6.199 1.00 97.62 128 LEU A N 1
ATOM 1027 C CA . LEU A 1 128 ? 1.353 15.797 4.815 1.00 97.62 128 LEU A CA 1
ATOM 1028 C C . LEU A 1 128 ? 2.089 17.138 4.627 1.00 97.62 128 LEU A C 1
ATOM 1030 O O . LEU A 1 128 ? 2.328 17.577 3.501 1.00 97.62 128 LEU A O 1
ATOM 1034 N N . GLN A 1 129 ? 2.466 17.790 5.728 1.00 95.81 129 GLN A N 1
ATOM 1035 C CA . GLN A 1 129 ? 3.030 19.137 5.712 1.00 95.81 129 GLN A CA 1
ATOM 1036 C C . GLN A 1 129 ? 4.511 19.147 5.326 1.00 95.81 129 GLN A C 1
ATOM 1038 O O . GLN A 1 129 ? 4.920 19.904 4.450 1.00 95.81 129 GLN A O 1
ATOM 1043 N N . THR A 1 130 ? 5.334 18.337 5.994 1.00 97.19 130 THR A N 1
ATOM 1044 C CA . THR A 1 130 ? 6.792 18.365 5.802 1.00 97.19 130 THR A CA 1
ATOM 1045 C C . THR A 1 130 ? 7.254 17.323 4.780 1.00 97.19 130 THR A C 1
ATOM 1047 O O . THR A 1 130 ? 6.600 16.290 4.626 1.00 97.19 130 THR A O 1
ATOM 1050 N N . PRO A 1 131 ? 8.412 17.514 4.118 1.00 97.38 131 PRO A N 1
ATOM 1051 C CA . PRO A 1 131 ? 8.942 16.527 3.176 1.00 97.38 131 PRO A CA 1
ATOM 1052 C C . PRO A 1 131 ? 9.090 15.127 3.787 1.00 97.38 131 PRO A C 1
ATOM 1054 O O . PRO A 1 131 ? 8.663 14.150 3.188 1.00 97.38 131 PRO A O 1
ATOM 1057 N N . ALA A 1 132 ? 9.592 15.026 5.023 1.00 97.38 132 ALA A N 1
ATOM 1058 C CA . ALA A 1 132 ? 9.727 13.744 5.717 1.00 97.38 132 ALA A CA 1
ATOM 1059 C C . ALA A 1 132 ? 8.372 13.058 5.968 1.00 97.38 132 ALA A C 1
ATOM 1061 O O . ALA A 1 132 ? 8.253 11.842 5.830 1.00 97.38 132 ALA A O 1
ATOM 1062 N N . GLN A 1 133 ? 7.340 13.837 6.305 1.00 97.31 133 GLN A N 1
ATOM 1063 C CA . GLN A 1 133 ? 5.979 13.330 6.475 1.00 97.31 133 GLN A CA 1
ATOM 1064 C C . GLN A 1 133 ? 5.396 12.819 5.152 1.00 97.31 133 GLN A C 1
ATOM 1066 O O . GLN A 1 133 ? 4.803 11.743 5.127 1.00 97.31 133 GLN A O 1
ATOM 1071 N N . ARG A 1 134 ? 5.619 13.549 4.051 1.00 97.50 134 ARG A N 1
ATOM 1072 C CA . ARG A 1 134 ? 5.210 13.131 2.702 1.00 97.50 134 ARG A CA 1
ATOM 1073 C C . ARG A 1 134 ? 5.911 11.842 2.277 1.00 97.50 134 ARG A C 1
ATOM 1075 O O . ARG A 1 134 ? 5.234 10.909 1.865 1.00 97.50 134 ARG A O 1
ATOM 1082 N N . THR A 1 135 ? 7.225 11.738 2.478 1.00 96.25 135 THR A N 1
ATOM 1083 C CA . THR A 1 135 ? 7.987 10.510 2.198 1.00 96.25 135 THR A CA 1
ATOM 1084 C C . THR A 1 135 ? 7.475 9.327 3.018 1.00 96.25 135 THR A C 1
ATOM 1086 O O . THR A 1 135 ? 7.271 8.241 2.477 1.00 96.25 135 THR A O 1
ATOM 1089 N N . ALA A 1 136 ? 7.224 9.523 4.317 1.00 96.06 136 ALA A N 1
ATOM 1090 C CA . ALA A 1 136 ? 6.672 8.473 5.171 1.00 96.06 136 ALA A CA 1
ATOM 1091 C C . ALA A 1 136 ? 5.273 8.041 4.705 1.00 96.06 136 ALA A C 1
ATOM 1093 O O . ALA A 1 136 ? 4.980 6.850 4.663 1.00 96.06 136 ALA A O 1
ATOM 1094 N N . PHE A 1 137 ? 4.421 8.988 4.309 1.00 97.19 137 PHE A N 1
ATOM 1095 C CA . PHE A 1 137 ? 3.105 8.695 3.746 1.00 97.19 137 PHE A CA 1
ATOM 1096 C C . PHE A 1 137 ? 3.201 7.904 2.434 1.00 97.19 137 PHE A C 1
ATOM 1098 O O . PHE A 1 137 ? 2.499 6.909 2.255 1.00 97.19 137 PHE A O 1
ATOM 1105 N N . GLU A 1 138 ? 4.107 8.280 1.533 1.00 95.50 138 GLU A N 1
ATOM 1106 C CA . GLU A 1 138 ? 4.316 7.535 0.294 1.00 95.50 138 GLU A CA 1
ATOM 1107 C C . GLU A 1 138 ? 4.762 6.096 0.563 1.00 95.50 138 GLU A C 1
ATOM 1109 O O . GLU A 1 138 ? 4.235 5.160 -0.039 1.00 95.50 138 GLU A O 1
ATOM 1114 N N . GLN A 1 139 ? 5.699 5.907 1.495 1.00 92.06 139 GLN A N 1
ATOM 1115 C CA . GLN A 1 139 ? 6.222 4.589 1.852 1.00 92.06 139 GLN A CA 1
ATOM 1116 C C . GLN A 1 139 ? 5.188 3.709 2.562 1.00 92.06 139 GLN A C 1
ATOM 1118 O O . GLN A 1 139 ? 5.060 2.532 2.229 1.00 92.06 139 GLN A O 1
ATOM 1123 N N . LEU A 1 140 ? 4.455 4.265 3.528 1.00 93.38 140 LEU A N 1
ATOM 1124 C CA . LEU A 1 140 ? 3.581 3.505 4.430 1.00 93.38 140 LEU A CA 1
ATOM 1125 C C . LEU A 1 140 ? 2.132 3.384 3.937 1.00 93.38 140 LEU A C 1
ATOM 1127 O O . LEU A 1 140 ? 1.385 2.536 4.440 1.00 93.38 140 LEU A O 1
ATOM 1131 N N . PHE A 1 141 ? 1.722 4.230 2.990 1.00 96.38 141 PHE A N 1
ATOM 1132 C CA . PHE A 1 141 ? 0.366 4.249 2.448 1.00 96.38 141 PHE A CA 1
ATOM 1133 C C . PHE A 1 141 ? 0.342 4.136 0.920 1.00 96.38 141 PHE A C 1
ATOM 1135 O O . PHE A 1 141 ? -0.161 3.148 0.401 1.00 96.38 141 PHE A O 1
ATOM 1142 N N . ILE A 1 142 ? 0.922 5.074 0.163 1.00 96.00 142 ILE A N 1
ATOM 1143 C CA . ILE A 1 142 ? 0.763 5.055 -1.308 1.00 96.00 142 ILE A CA 1
ATOM 1144 C C . ILE A 1 142 ? 1.347 3.787 -1.941 1.00 96.00 142 ILE A C 1
ATOM 1146 O O . ILE A 1 142 ? 0.680 3.153 -2.756 1.00 96.00 142 ILE A O 1
ATOM 1150 N N . ARG A 1 143 ? 2.566 3.380 -1.572 1.00 92.19 143 ARG A N 1
ATOM 1151 C CA . ARG A 1 143 ? 3.206 2.170 -2.119 1.00 92.19 143 ARG A CA 1
ATOM 1152 C C . ARG A 1 143 ? 2.407 0.880 -1.859 1.00 92.19 143 ARG A C 1
ATOM 1154 O O . ARG A 1 143 ? 2.194 0.138 -2.821 1.00 92.19 143 ARG A O 1
ATOM 1161 N N . PRO A 1 144 ? 1.947 0.580 -0.629 1.00 93.00 144 PRO A N 1
ATOM 1162 C CA . PRO A 1 144 ? 1.131 -0.615 -0.396 1.00 93.00 144 PRO A CA 1
ATOM 1163 C C . PRO A 1 144 ? -0.280 -0.524 -1.008 1.00 93.00 144 PRO A C 1
ATOM 1165 O O . PRO A 1 144 ? -0.791 -1.530 -1.518 1.00 93.00 144 PRO A O 1
ATOM 1168 N N . HIS A 1 145 ? -0.891 0.667 -1.013 1.00 96.81 145 HIS A N 1
ATOM 1169 C CA . HIS A 1 145 ? -2.283 0.854 -1.434 1.00 96.81 145 HIS A CA 1
ATOM 1170 C C . HIS A 1 145 ? -2.462 1.166 -2.918 1.00 96.81 145 HIS A C 1
ATOM 1172 O O . HIS A 1 145 ? -3.571 1.014 -3.408 1.00 96.81 145 HIS A O 1
ATOM 1178 N N . THR A 1 146 ? -1.445 1.580 -3.673 1.00 96.12 146 THR A N 1
ATOM 1179 C CA . THR A 1 146 ? -1.618 1.837 -5.115 1.00 96.12 146 THR A CA 1
ATOM 1180 C C . THR A 1 146 ? -1.982 0.557 -5.861 1.00 96.12 146 THR A C 1
ATOM 1182 O O . THR A 1 146 ? -1.411 -0.497 -5.589 1.00 96.12 146 THR A O 1
ATOM 1185 N N . ARG A 1 147 ? -2.898 0.631 -6.827 1.00 95.62 147 ARG A N 1
ATOM 1186 C CA . ARG A 1 147 ? -3.233 -0.437 -7.787 1.00 95.62 147 ARG A CA 1
ATOM 1187 C C . ARG A 1 147 ? -2.250 -0.517 -8.954 1.00 95.62 147 ARG A C 1
ATOM 1189 O O . ARG A 1 147 ? -2.211 -1.523 -9.659 1.00 95.62 147 ARG A O 1
ATOM 1196 N N . THR A 1 148 ? -1.429 0.515 -9.129 1.00 93.81 148 THR A N 1
ATOM 1197 C CA . THR A 1 148 ? -0.447 0.633 -10.210 1.00 93.81 148 THR A CA 1
ATOM 1198 C C . THR A 1 148 ? 0.972 0.782 -9.651 1.00 93.81 148 THR A C 1
ATOM 1200 O O . THR A 1 148 ? 1.580 1.850 -9.775 1.00 93.81 148 THR A O 1
ATOM 1203 N N . PRO A 1 149 ? 1.516 -0.241 -8.963 1.00 93.06 149 PRO A N 1
ATOM 1204 C CA . PRO A 1 149 ? 2.860 -0.163 -8.403 1.00 93.06 149 PRO A CA 1
ATOM 1205 C C . PRO A 1 149 ? 3.910 0.146 -9.479 1.00 93.06 149 PRO A C 1
ATOM 1207 O O . PRO A 1 149 ? 3.833 -0.303 -10.616 1.00 93.06 149 PRO A O 1
ATOM 1210 N N . GLY A 1 150 ? 4.921 0.938 -9.126 1.00 90.12 150 GLY A N 1
ATOM 1211 C CA . GLY A 1 150 ? 5.934 1.407 -10.078 1.00 90.12 150 GLY A CA 1
ATOM 1212 C C . GLY A 1 150 ? 5.494 2.581 -10.962 1.00 90.12 150 GLY A C 1
ATOM 1213 O O . GLY A 1 150 ? 6.348 3.185 -11.606 1.00 90.12 150 GLY A O 1
ATOM 1214 N N . ILE A 1 151 ? 4.211 2.963 -10.949 1.00 91.12 151 ILE A N 1
ATOM 1215 C CA . ILE A 1 151 ? 3.731 4.236 -11.500 1.00 91.12 151 ILE A CA 1
ATOM 1216 C C . ILE A 1 151 ? 3.448 5.182 -10.324 1.00 91.12 151 ILE A C 1
ATOM 1218 O O . ILE A 1 151 ? 2.547 4.903 -9.528 1.00 91.12 151 ILE A O 1
ATOM 1222 N N . PRO A 1 152 ? 4.207 6.282 -10.169 1.00 90.81 152 PRO A N 1
ATOM 1223 C CA . PRO A 1 152 ? 3.979 7.225 -9.081 1.00 90.81 152 PRO A CA 1
ATOM 1224 C C . PRO A 1 152 ? 2.590 7.864 -9.173 1.00 90.81 152 PRO A C 1
ATOM 1226 O O . PRO A 1 152 ? 2.242 8.454 -10.198 1.00 90.81 152 PRO A O 1
ATOM 1229 N N . LEU A 1 153 ? 1.824 7.793 -8.084 1.00 93.62 153 LEU A N 1
ATOM 1230 C CA . LEU A 1 153 ? 0.610 8.589 -7.928 1.00 93.62 153 LEU A CA 1
ATOM 1231 C C . LEU A 1 153 ? 1.038 10.046 -7.744 1.00 93.62 153 LEU A C 1
ATOM 1233 O O . LEU A 1 153 ? 1.810 10.350 -6.838 1.00 93.62 153 LEU A O 1
ATOM 1237 N N . ARG A 1 154 ? 0.583 10.943 -8.621 1.00 94.44 154 ARG A N 1
ATOM 1238 C CA . ARG A 1 154 ? 0.933 12.368 -8.554 1.00 94.44 154 ARG A CA 1
ATOM 1239 C C . ARG A 1 154 ? -0.060 13.090 -7.655 1.00 94.44 154 ARG A C 1
ATOM 1241 O O . ARG A 1 154 ? -1.261 13.016 -7.892 1.00 94.44 154 ARG A O 1
ATOM 1248 N N . TRP A 1 155 ? 0.437 13.792 -6.645 1.00 97.25 155 TRP A N 1
ATOM 1249 C CA . TRP A 1 155 ? -0.387 14.544 -5.703 1.00 97.25 155 TRP A CA 1
ATOM 1250 C C . TRP A 1 155 ? 0.398 15.729 -5.136 1.00 97.25 1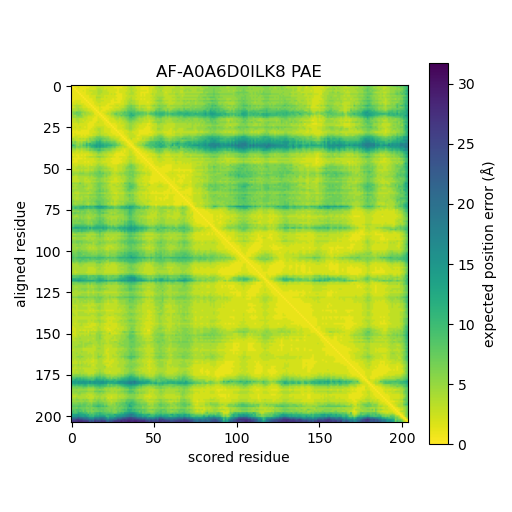55 TRP A C 1
ATOM 1252 O O . TRP A 1 155 ? 1.621 15.665 -4.990 1.00 97.25 155 TRP A O 1
ATOM 1262 N N . ILE A 1 156 ? -0.304 16.815 -4.821 1.00 96.31 156 ILE A N 1
ATOM 1263 C CA . ILE A 1 156 ? 0.249 17.995 -4.145 1.00 96.31 156 ILE A CA 1
ATOM 1264 C C . ILE A 1 156 ? -0.389 18.134 -2.762 1.00 96.31 156 ILE A C 1
ATOM 1266 O O . ILE A 1 156 ? 0.314 18.465 -1.806 1.00 96.31 156 ILE A O 1
ATOM 1270 N N . THR A 1 157 ? -1.680 17.834 -2.650 1.00 97.31 157 THR A N 1
ATOM 1271 C CA . THR A 1 157 ? -2.514 17.971 -1.450 1.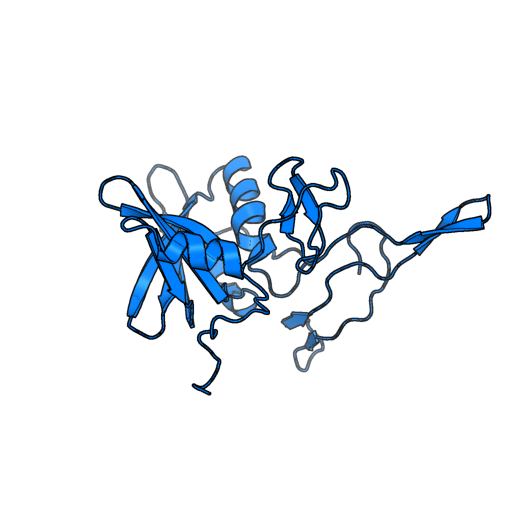00 97.31 157 THR A CA 1
ATOM 1272 C C . THR A 1 157 ? -3.253 16.672 -1.128 1.00 97.31 157 THR A C 1
ATOM 1274 O O . THR A 1 157 ? -3.316 15.741 -1.935 1.00 97.31 157 THR A O 1
ATOM 1277 N N . ALA A 1 158 ? -3.860 16.610 0.053 1.00 97.06 158 ALA A N 1
ATOM 1278 C CA . ALA A 1 158 ? -4.717 15.507 0.471 1.00 97.06 158 ALA A CA 1
ATOM 1279 C C . ALA A 1 158 ? -5.959 15.347 -0.423 1.00 97.06 158 ALA A C 1
ATOM 1281 O O . ALA A 1 158 ? -6.441 14.229 -0.617 1.00 97.06 158 ALA A O 1
ATOM 1282 N N . ALA A 1 159 ? -6.454 16.450 -0.992 1.00 97.19 159 ALA A N 1
ATOM 1283 C CA . ALA A 1 159 ? -7.589 16.442 -1.909 1.00 97.19 159 ALA A CA 1
ATOM 1284 C C . ALA A 1 159 ? -7.269 15.685 -3.210 1.00 97.19 159 ALA A C 1
ATOM 1286 O O . ALA A 1 159 ? -8.101 14.915 -3.687 1.00 97.19 159 ALA A O 1
ATOM 1287 N N . ASP A 1 160 ? -6.044 15.819 -3.733 1.00 97.50 160 ASP A N 1
ATOM 1288 C CA . ASP A 1 160 ? -5.607 15.097 -4.939 1.00 97.50 160 ASP A CA 1
ATOM 1289 C C . ASP A 1 160 ? -5.602 13.577 -4.727 1.00 97.50 160 ASP A C 1
ATOM 1291 O O . ASP A 1 160 ? -5.902 12.809 -5.643 1.00 97.50 160 ASP A O 1
ATOM 1295 N N . ILE A 1 161 ? -5.269 13.134 -3.509 1.00 97.12 161 ILE A N 1
ATOM 1296 C CA . ILE A 1 161 ? -5.274 11.716 -3.129 1.00 97.12 161 ILE A CA 1
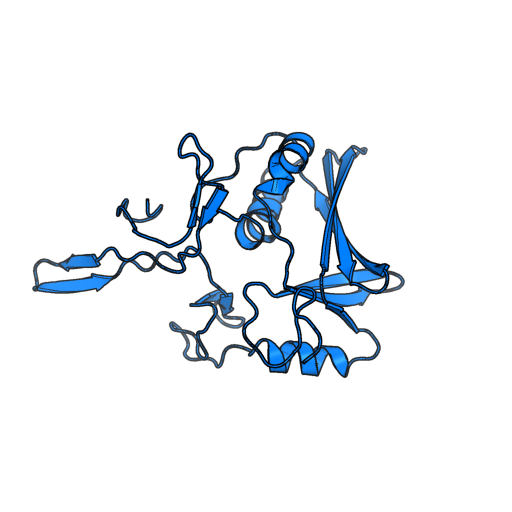ATOM 1297 C C . ILE A 1 161 ? -6.712 11.200 -3.063 1.00 97.12 161 ILE A C 1
ATOM 1299 O O . ILE A 1 161 ? -7.006 10.127 -3.590 1.00 97.12 161 ILE A O 1
ATOM 1303 N N . LEU A 1 162 ? -7.617 11.971 -2.452 1.00 96.00 162 LEU A N 1
ATOM 1304 C CA . LEU A 1 162 ? -9.031 11.611 -2.352 1.00 96.00 162 LEU A CA 1
ATOM 1305 C C . LEU A 1 162 ? -9.687 11.528 -3.739 1.00 96.00 162 LEU A C 1
ATOM 1307 O O . LEU A 1 162 ? -10.412 10.572 -4.014 1.00 96.00 162 LEU A O 1
ATOM 1311 N N . ALA A 1 163 ? -9.367 12.457 -4.643 1.00 96.56 163 ALA A N 1
ATOM 1312 C CA . ALA A 1 163 ? -9.831 12.430 -6.032 1.00 96.56 163 ALA A CA 1
ATOM 1313 C C . ALA A 1 163 ? -9.349 11.186 -6.805 1.00 96.56 163 ALA A C 1
ATOM 1315 O O . ALA A 1 163 ? -10.035 10.705 -7.705 1.00 96.56 163 ALA A O 1
ATOM 1316 N N . GLN A 1 164 ? -8.194 10.631 -6.428 1.00 95.56 164 GLN A N 1
ATOM 1317 C CA . GLN A 1 164 ? -7.586 9.453 -7.052 1.00 95.56 164 GLN A CA 1
ATOM 1318 C C . GLN A 1 164 ? -7.810 8.156 -6.259 1.00 95.56 164 GLN A C 1
ATOM 1320 O O . GLN A 1 164 ? -7.154 7.150 -6.532 1.00 95.56 164 GLN A O 1
ATOM 1325 N N . GLN A 1 165 ? -8.754 8.123 -5.310 1.00 94.69 165 GLN A N 1
ATOM 1326 C CA . GLN A 1 165 ? -8.972 6.952 -4.448 1.00 94.69 165 GLN A CA 1
ATOM 1327 C C . GLN A 1 165 ? -9.289 5.653 -5.209 1.00 94.69 165 GLN A C 1
ATOM 1329 O O . GLN A 1 165 ? -9.029 4.568 -4.699 1.00 94.69 165 GLN A O 1
ATOM 1334 N N . ALA A 1 166 ? -9.811 5.740 -6.437 1.00 93.06 166 ALA A N 1
ATOM 1335 C CA . ALA A 1 166 ? -10.068 4.576 -7.286 1.00 93.06 166 ALA A CA 1
ATOM 1336 C C . ALA A 1 166 ? -8.779 3.836 -7.696 1.00 93.06 166 ALA A C 1
ATOM 1338 O O . ALA A 1 166 ? -8.804 2.623 -7.901 1.00 93.06 166 ALA A O 1
ATOM 1339 N N . LEU A 1 167 ? -7.646 4.548 -7.757 1.00 94.69 167 LEU A N 1
ATOM 1340 C CA . LEU A 1 167 ? -6.314 3.974 -7.981 1.00 94.69 167 LEU A CA 1
ATOM 1341 C C . LEU A 1 167 ? -5.727 3.352 -6.711 1.00 94.69 167 LEU A C 1
ATOM 1343 O O . LEU A 1 167 ? -4.622 2.813 -6.746 1.00 94.69 167 LEU A O 1
ATOM 1347 N N . LEU A 1 168 ? -6.444 3.423 -5.590 1.00 96.75 168 LEU A N 1
ATOM 1348 C CA . LEU A 1 168 ? -6.054 2.819 -4.332 1.00 96.75 168 LEU A CA 1
ATOM 1349 C C . LEU A 1 168 ? -6.899 1.570 -4.050 1.00 96.75 168 LEU A C 1
ATOM 1351 O O . LEU A 1 168 ? -8.062 1.445 -4.446 1.00 96.75 168 LEU A O 1
ATOM 1355 N N . ARG A 1 169 ? -6.298 0.618 -3.346 1.00 95.94 169 ARG A N 1
ATOM 1356 C CA . ARG A 1 169 ? -6.944 -0.580 -2.814 1.00 95.94 169 ARG A CA 1
ATOM 1357 C C . ARG A 1 169 ? -6.884 -0.560 -1.295 1.00 95.94 169 ARG A C 1
ATOM 1359 O O . ARG A 1 169 ? -5.921 -0.065 -0.712 1.00 95.94 169 ARG A O 1
ATOM 1366 N N . HIS A 1 170 ? -7.905 -1.124 -0.668 1.00 96.88 170 HIS A N 1
ATOM 1367 C CA . HIS A 1 170 ? -7.864 -1.436 0.753 1.00 96.88 170 HIS A CA 1
ATOM 1368 C C . HIS A 1 170 ? -7.129 -2.777 0.965 1.00 96.88 170 HIS A C 1
ATOM 1370 O O . HIS A 1 170 ? -7.048 -3.581 0.031 1.00 96.88 170 HIS A O 1
ATOM 1376 N N . PRO A 1 171 ? -6.562 -3.019 2.157 1.00 96.69 171 PRO A N 1
ATOM 1377 C CA . PRO A 1 171 ? -6.032 -4.333 2.518 1.00 96.69 171 PRO A CA 1
ATOM 1378 C C . PRO A 1 171 ? -7.153 -5.375 2.627 1.00 96.69 171 PRO A C 1
ATOM 1380 O O . PRO A 1 171 ? -8.317 -5.015 2.785 1.00 96.69 171 PRO A O 1
ATOM 1383 N N . ASP A 1 172 ? -6.796 -6.656 2.594 1.00 96.19 172 ASP A N 1
ATOM 1384 C CA . ASP A 1 172 ? -7.694 -7.775 2.904 1.00 96.19 172 ASP A CA 1
ATOM 1385 C C . ASP A 1 172 ? -7.940 -7.882 4.420 1.00 96.19 172 ASP A C 1
ATOM 1387 O O . ASP A 1 172 ? -9.054 -8.162 4.865 1.00 96.19 172 ASP A O 1
ATOM 1391 N N . PHE A 1 173 ? -6.909 -7.603 5.227 1.00 96.50 173 PHE A N 1
ATOM 1392 C CA . PHE A 1 173 ? -7.000 -7.563 6.689 1.00 96.50 173 PHE A CA 1
ATOM 1393 C C . PHE A 1 173 ? -6.249 -6.371 7.277 1.00 96.50 173 PHE A C 1
ATOM 1395 O O . PHE A 1 173 ? -5.179 -5.991 6.798 1.00 96.50 173 PHE A O 1
ATOM 1402 N N . VAL A 1 174 ? -6.775 -5.825 8.371 1.00 97.19 174 VAL A N 1
ATOM 1403 C CA . VAL A 1 174 ? -6.096 -4.815 9.190 1.00 97.19 174 VAL A CA 1
ATOM 1404 C C . VAL A 1 174 ? -5.967 -5.342 10.606 1.00 97.19 174 VAL A C 1
ATOM 1406 O O . VAL A 1 174 ? -6.958 -5.736 11.216 1.00 97.19 174 VAL A O 1
ATOM 1409 N N . VAL A 1 175 ? -4.752 -5.323 11.145 1.00 96.31 175 VAL A N 1
ATOM 1410 C CA . VAL A 1 175 ? -4.502 -5.644 12.550 1.00 96.31 175 VAL A CA 1
ATOM 1411 C C . VAL A 1 175 ? -4.167 -4.366 13.295 1.00 96.31 175 VAL A C 1
ATOM 1413 O O . VAL A 1 175 ? -3.248 -3.632 12.924 1.00 96.31 175 VAL A O 1
ATOM 1416 N N . ALA A 1 176 ? -4.891 -4.115 14.377 1.00 96.56 176 ALA A N 1
ATOM 1417 C CA . ALA A 1 176 ? -4.665 -2.999 15.275 1.00 96.56 176 ALA A CA 1
ATOM 1418 C C . ALA A 1 176 ? -4.446 -3.480 16.711 1.00 96.56 176 ALA A C 1
ATOM 1420 O O . ALA A 1 176 ? -4.850 -4.575 17.096 1.00 96.56 176 ALA A O 1
ATOM 1421 N N . ARG A 1 177 ? -3.780 -2.652 17.515 1.00 95.19 177 ARG A N 1
ATOM 1422 C CA . ARG A 1 177 ? -3.559 -2.892 18.946 1.00 95.19 177 ARG A CA 1
ATOM 1423 C C . ARG A 1 177 ? -4.088 -1.733 19.764 1.00 95.19 177 ARG A C 1
ATOM 1425 O O . ARG A 1 177 ? -3.969 -0.581 19.346 1.00 95.19 177 ARG A O 1
ATOM 1432 N N . MET A 1 178 ? -4.634 -2.037 20.932 1.00 92.81 178 MET A N 1
ATOM 1433 C CA . MET A 1 178 ? -5.071 -1.014 21.869 1.00 92.81 178 MET A CA 1
ATOM 1434 C C . MET A 1 178 ? -3.846 -0.285 22.437 1.00 92.81 178 MET A C 1
ATOM 1436 O O . MET A 1 178 ? -2.941 -0.902 22.998 1.00 92.81 178 MET A O 1
ATOM 1440 N N . LYS A 1 179 ? -3.801 1.040 22.291 1.00 91.06 179 LYS A N 1
ATOM 1441 C CA . LYS A 1 179 ? -2.780 1.910 22.882 1.00 91.06 179 LYS A CA 1
ATOM 1442 C C . LYS A 1 179 ? -3.471 2.972 23.732 1.00 91.06 179 LYS A C 1
ATOM 1444 O O . LYS A 1 179 ? -3.937 3.994 23.231 1.00 91.06 179 LYS A O 1
ATOM 1449 N N . GLY A 1 180 ? -3.539 2.719 25.037 1.00 89.38 180 GLY A N 1
ATOM 1450 C CA . GLY A 1 180 ? -4.357 3.519 25.945 1.00 89.38 180 GLY A CA 1
ATOM 1451 C C . GLY A 1 180 ? -5.839 3.281 25.663 1.00 89.38 180 GLY A C 1
ATOM 1452 O O . GLY A 1 180 ? -6.323 2.177 25.869 1.00 89.38 180 GLY A O 1
ATOM 1453 N N . GLN A 1 181 ? -6.535 4.310 25.183 1.00 86.62 181 GLN A N 1
ATOM 1454 C CA . GLN A 1 181 ? -7.975 4.277 24.882 1.00 86.62 181 GLN A CA 1
ATOM 1455 C C . GLN A 1 181 ? -8.275 4.160 23.374 1.00 86.62 181 GLN A C 1
ATOM 1457 O O . GLN A 1 181 ? -9.432 4.219 22.975 1.00 86.62 181 GLN A O 1
ATOM 1462 N N . TYR A 1 182 ? -7.247 4.043 22.523 1.00 89.31 182 TYR A N 1
ATOM 1463 C CA . TYR A 1 182 ? -7.403 4.107 21.069 1.00 89.31 182 TYR A CA 1
ATOM 1464 C C . TYR A 1 182 ? -6.778 2.902 20.372 1.00 89.31 182 TYR A C 1
ATOM 1466 O O . TYR A 1 182 ? -5.707 2.428 20.758 1.00 89.31 182 TYR A O 1
ATOM 1474 N N . TRP A 1 183 ? -7.410 2.457 19.288 1.00 93.00 183 TRP A N 1
ATOM 1475 C CA . TRP A 1 183 ? -6.840 1.472 18.379 1.00 93.00 183 TRP A CA 1
ATOM 1476 C C . TRP A 1 183 ? -5.754 2.100 17.507 1.00 93.00 183 TRP A C 1
ATOM 1478 O O . TRP A 1 183 ? -5.968 3.125 16.862 1.00 93.00 183 TRP A O 1
ATOM 1488 N N . GLN A 1 184 ? -4.587 1.465 17.466 1.00 94.62 184 GLN A N 1
ATOM 1489 C CA . GLN A 1 184 ? -3.493 1.827 16.575 1.00 94.62 184 GLN A CA 1
ATOM 1490 C C . GLN A 1 184 ? -3.293 0.724 15.538 1.00 94.62 184 GLN A C 1
ATOM 1492 O O . GLN A 1 184 ? -2.963 -0.405 15.907 1.00 94.62 184 GLN A O 1
ATOM 1497 N N . VAL A 1 185 ? -3.436 1.059 14.252 1.00 96.50 185 VAL A N 1
ATOM 1498 C CA . VAL A 1 185 ? -3.091 0.157 13.141 1.00 96.50 185 VAL A CA 1
ATOM 1499 C C . VAL A 1 185 ? -1.620 -0.246 13.251 1.00 96.50 185 VAL A C 1
ATOM 1501 O O . VAL A 1 185 ? -0.741 0.599 13.439 1.00 96.50 185 VAL A O 1
ATOM 1504 N N . ARG A 1 186 ? -1.364 -1.551 13.175 1.00 93.88 186 ARG A N 1
ATOM 1505 C CA . ARG A 1 186 ? -0.026 -2.144 13.239 1.00 93.88 186 ARG A CA 1
ATOM 1506 C C . ARG A 1 186 ? 0.343 -2.824 11.937 1.00 93.88 186 ARG A C 1
ATOM 1508 O O . ARG A 1 186 ? 1.414 -2.546 11.422 1.00 93.88 186 ARG A O 1
ATOM 1515 N N . GLU A 1 187 ? -0.555 -3.647 11.408 1.00 93.06 187 GLU A N 1
ATOM 1516 C CA . GLU A 1 187 ? -0.311 -4.410 10.187 1.00 93.06 187 GLU A CA 1
ATOM 1517 C C . GLU A 1 187 ? -1.472 -4.268 9.210 1.00 93.06 187 GLU A C 1
ATOM 1519 O O . GLU A 1 187 ? -2.636 -4.144 9.603 1.00 93.06 187 GLU A O 1
ATOM 1524 N N . LYS A 1 188 ? -1.136 -4.299 7.923 1.00 94.88 188 LYS A N 1
ATOM 1525 C CA . LYS A 1 188 ? -2.077 -4.286 6.803 1.00 94.88 188 LYS A CA 1
ATOM 1526 C C . LYS A 1 188 ? -1.683 -5.418 5.867 1.00 94.88 188 LYS A C 1
ATOM 1528 O O . LYS A 1 188 ? -0.573 -5.417 5.339 1.00 94.88 188 LYS A O 1
ATOM 1533 N N . VAL A 1 189 ? -2.576 -6.381 5.681 1.00 93.56 189 VAL A N 1
ATOM 1534 C CA . VAL A 1 189 ? -2.334 -7.545 4.825 1.00 93.56 189 VAL A CA 1
ATOM 1535 C C . VAL A 1 189 ? -3.000 -7.305 3.485 1.00 93.56 189 VAL A C 1
ATOM 1537 O O . VAL A 1 189 ? -4.204 -7.079 3.431 1.00 93.56 189 VAL A O 1
ATOM 1540 N N . PHE A 1 190 ? -2.218 -7.363 2.415 1.00 92.38 190 PHE A N 1
ATOM 1541 C CA . PHE A 1 190 ? -2.691 -7.275 1.037 1.00 92.38 190 PHE A CA 1
ATOM 1542 C C . PHE A 1 190 ? -2.368 -8.567 0.302 1.00 92.38 190 PHE A C 1
ATOM 1544 O O . PHE A 1 190 ? -1.436 -9.270 0.695 1.00 92.38 190 PHE A O 1
ATOM 1551 N N . ASP A 1 191 ? -3.079 -8.813 -0.800 1.00 89.25 191 ASP A N 1
ATOM 1552 C CA . ASP A 1 191 ? -2.844 -9.970 -1.669 1.00 89.25 191 ASP A CA 1
ATOM 1553 C C . ASP A 1 191 ? -2.891 -11.281 -0.870 1.00 89.25 191 ASP A C 1
ATOM 1555 O O . ASP A 1 191 ? -2.073 -12.181 -1.064 1.00 89.25 191 ASP A O 1
ATOM 1559 N N . TYR A 1 192 ? -3.813 -11.355 0.092 1.00 90.25 192 TYR A N 1
ATOM 1560 C CA . TYR A 1 192 ? -3.898 -12.480 1.005 1.00 90.25 192 TYR A CA 1
ATOM 1561 C C . TYR A 1 192 ? -4.372 -13.742 0.273 1.00 90.25 192 TYR A C 1
ATOM 1563 O O . TYR A 1 192 ? -5.460 -13.776 -0.305 1.00 90.25 192 TYR A O 1
ATOM 1571 N N . GLU A 1 193 ? -3.551 -14.789 0.344 1.00 86.19 193 GLU A N 1
ATOM 1572 C CA . GLU A 1 193 ? -3.781 -16.113 -0.238 1.00 86.19 193 GLU A CA 1
ATOM 1573 C C . GLU A 1 193 ? -3.589 -17.177 0.858 1.00 86.19 193 GLU A C 1
ATOM 1575 O O . GLU A 1 193 ? -2.586 -17.888 0.892 1.00 86.19 193 GLU A O 1
ATOM 1580 N N . GLY A 1 194 ? -4.529 -17.251 1.803 1.00 87.19 194 GLY A N 1
ATOM 1581 C CA . GLY A 1 194 ? -4.449 -18.166 2.945 1.00 87.19 194 GLY A CA 1
ATOM 1582 C C . GLY A 1 194 ? -5.804 -18.736 3.361 1.00 87.19 194 GLY A C 1
ATOM 1583 O O . GLY A 1 194 ? -6.772 -18.704 2.602 1.00 87.19 194 GLY A O 1
ATOM 1584 N N . ARG A 1 195 ? -5.877 -19.309 4.566 1.00 88.62 195 ARG A N 1
ATOM 1585 C CA . ARG A 1 195 ? -7.063 -20.054 5.038 1.00 88.62 195 ARG A CA 1
ATOM 1586 C C . ARG A 1 195 ? -8.196 -19.179 5.574 1.00 88.62 195 ARG A C 1
ATOM 1588 O O . ARG A 1 195 ? -9.324 -19.655 5.700 1.00 88.62 195 ARG A O 1
ATOM 1595 N N . PHE A 1 196 ? -7.915 -17.941 5.966 1.00 88.25 196 PHE A N 1
ATOM 1596 C CA . PHE A 1 196 ? -8.922 -17.025 6.490 1.00 88.25 196 PHE A CA 1
ATOM 1597 C C . PHE A 1 196 ? -9.733 -16.413 5.345 1.00 88.25 196 PHE A C 1
ATOM 1599 O O . PHE A 1 196 ? -9.191 -15.770 4.459 1.00 88.25 196 PHE A O 1
ATOM 1606 N N . ARG A 1 197 ? -11.060 -16.551 5.387 1.00 90.75 197 ARG A N 1
ATOM 1607 C CA . ARG A 1 197 ? -11.947 -15.950 4.378 1.00 90.75 197 ARG A CA 1
ATOM 1608 C C . ARG A 1 197 ? -11.747 -14.425 4.289 1.00 90.75 197 ARG A C 1
ATOM 1610 O O . ARG A 1 197 ? -11.818 -13.751 5.323 1.00 90.75 197 ARG A O 1
ATOM 1617 N N . ARG A 1 198 ? -11.600 -13.880 3.081 1.00 89.75 198 AR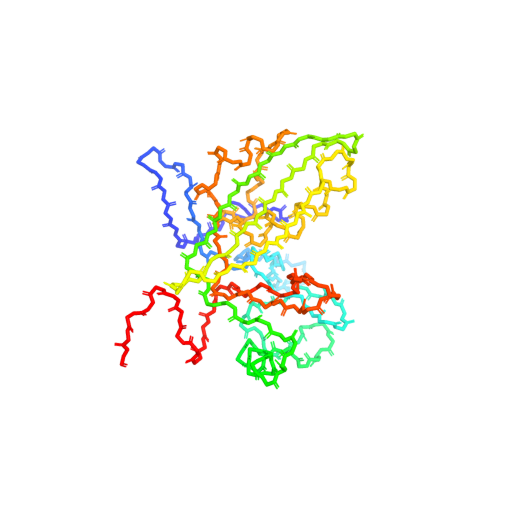G A N 1
ATOM 1618 C CA . ARG A 1 198 ? -11.574 -12.427 2.795 1.00 89.75 198 ARG A CA 1
ATOM 1619 C C . ARG A 1 198 ? -12.985 -11.836 2.750 1.00 89.75 198 ARG A C 1
ATOM 1621 O O . ARG A 1 198 ? -13.956 -12.560 2.574 1.00 89.75 198 ARG A O 1
ATOM 1628 N N . ALA A 1 199 ? -13.121 -10.517 2.885 1.00 86.69 199 ALA A N 1
ATOM 1629 C CA . ALA A 1 199 ? -14.445 -9.880 2.925 1.00 86.69 199 ALA A CA 1
ATOM 1630 C C . ALA A 1 199 ? -15.282 -10.130 1.653 1.00 86.69 199 ALA A C 1
ATOM 1632 O O . ALA A 1 199 ? -16.484 -10.338 1.726 1.00 86.69 199 ALA A O 1
ATOM 1633 N N . HIS A 1 200 ? -14.649 -10.172 0.479 1.00 80.00 200 HIS A N 1
ATOM 1634 C CA . HIS A 1 200 ? -15.343 -10.376 -0.798 1.00 80.00 200 HIS A CA 1
ATOM 1635 C C . HIS A 1 200 ? -15.636 -11.851 -1.128 1.00 80.00 200 HIS A C 1
ATOM 1637 O O . HIS A 1 200 ? -16.285 -12.137 -2.133 1.00 80.00 200 HIS A O 1
ATOM 1643 N N . GLU A 1 201 ? -15.144 -12.798 -0.326 1.00 81.31 201 GLU A N 1
ATOM 1644 C CA . GLU A 1 201 ? -15.392 -14.223 -0.543 1.00 81.31 201 GLU A CA 1
ATOM 1645 C C . GLU A 1 201 ? -16.740 -14.619 0.067 1.00 81.31 201 GLU A C 1
ATOM 1647 O O . GLU A 1 201 ? -16.998 -14.387 1.256 1.00 81.31 201 GLU A O 1
ATOM 1652 N N . LEU A 1 202 ? -17.599 -15.237 -0.751 1.00 68.81 202 LEU A N 1
ATOM 1653 C CA . LEU A 1 202 ? -18.848 -15.846 -0.295 1.00 68.81 202 LEU A CA 1
ATOM 1654 C C . LEU A 1 202 ? -18.533 -16.978 0.694 1.00 68.81 202 LEU A C 1
ATOM 1656 O O . LEU A 1 202 ? -17.522 -17.666 0.554 1.00 68.81 202 LEU A O 1
ATOM 1660 N N . ARG A 1 203 ? -19.391 -17.165 1.707 1.00 58.88 203 ARG A N 1
ATOM 1661 C CA . ARG A 1 203 ? -19.259 -18.280 2.658 1.00 58.88 203 ARG A CA 1
ATOM 1662 C C . ARG A 1 203 ? -19.294 -19.598 1.873 1.00 58.88 203 ARG A C 1
ATOM 1664 O O . ARG A 1 203 ? -20.314 -19.896 1.255 1.00 58.88 203 ARG A O 1
ATOM 1671 N N . GLY A 1 204 ? -18.174 -20.319 1.873 1.00 49.53 204 GLY A N 1
ATOM 1672 C CA . GLY A 1 204 ? -18.124 -21.736 1.511 1.00 49.53 204 GLY A CA 1
ATOM 1673 C C . GLY A 1 204 ? -18.731 -22.603 2.602 1.00 49.53 204 GLY A C 1
ATOM 1674 O O . GLY A 1 204 ? -18.731 -22.153 3.773 1.00 49.53 204 GLY A O 1
#

Radius of gyration: 18.67 Å; Cα contacts (8 Å, |Δi|>4): 364; chains: 1; bounding box: 51×46×50 Å

Organism: Escherichia coli (NCBI:txid562)

Solvent-accessible surface area (backbone atoms only — not comparable to full-atom values): 12157 Å² total; per-residue (Å²): 96,37,82,85,76,61,37,82,65,90,61,64,66,44,58,48,98,89,63,51,79,52,31,51,72,55,40,58,49,81,40,66,50,68,50,99,88,68,52,75,47,66,51,80,54,59,50,41,62,39,66,34,94,86,79,58,47,80,27,54,74,83,48,58,47,32,88,86,78,62,48,76,42,85,48,69,62,59,52,51,56,54,42,74,72,38,91,58,41,46,78,39,45,23,61,43,65,50,77,49,66,53,72,55,100,84,38,39,29,37,36,41,37,38,27,28,87,86,71,53,74,53,49,51,74,44,54,55,60,47,72,68,37,39,52,49,41,40,64,74,42,49,58,76,23,37,29,41,54,73,56,84,84,82,66,92,51,58,64,48,49,59,76,45,46,83,41,43,50,66,43,40,30,37,34,25,35,62,56,90,94,42,66,39,72,74,47,72,40,59,89,77,87,68,88,72,84,45,55,90,55,75,88,126

Mean predicted aligned error: 4.87 Å

Sequence (204 aa):
FCPACGFANTFWGKTTADGTLIEHFGRRCQGWFEDDDGHREQCDFRFRFKNCPQCNAENDIAARRCRECDTVLVDPDDMLKAALRLKDALVLRCSGMSLQHGHDEKGEWLKITYYDEDGADVSERFRLQTPAQRTAFEQLFIRPHTRTPGIPLRWITAADILAQQALLRHPDFVVARMKGQYWQVREKVFDYEGRFRRAHELRG

Secondary structure (DSSP, 8-state):
--TTT-------EEE-TTS-EEEE---B---EEE-TT--EEE---BSS-EE-TTT--EE-TT-SB-TTT-PBPPPHHHHHHHHHT-TTEEEEE--EEEEEEEEETTEEEEEEEEE-SSS-EEEEEEE-SSHHHHHHHIIIIIHHHBSSTTSPPP-SSHHHHHHTGGGB---SEEEEEEETTEEEEEEEE-S--SSSPPTTS---

pLDDT: mean 93.04, std 5.49, range [49.53, 98.44]